Protein AF-A0AAD5MJ50-F1 (afdb_monomer_lite)

InterPro domains:
  IPR052594 J domain-containing protein [PTHR44144] (18-200)
  IPR056453 DNAJC9, HTH domain [PF23302] (70-136)

Foldseek 3Di:
DDDPPPDDDPPVVVVVVQVCVQCVDPVSVVVCVVPVDRDPVVPVVVVVVVCPVVDDDQDPVNVVVCLVDLVPDPVQLVLLLVQCVVVVQQLVSSQVRGPNRDLVCSVVSVVSVVVCVVVVVDPDGPNNVVCPDPVNSVVVVVVVVVVVVVVVVVVVVCCVVQNPDDPVVSVVVVVVVVVVVVVVVVVVVCVVPVPPPPPDDD

Secondary structure (DSSP, 8-state):
------PPPHHHHHHHHHHHHHHHSHHHHHHHHHH----SSSTTTHHHHHHHHHSPPPPHHHHHHHHHHHTTSHHHHHHHHHHHHHHTT-HHHHHHHSTT--GGGHHHHHHHHHHHHHTTSSPPPHHHHHHTSHHHHHHHHHHHHHHHHHHHHHHHHHHHHH-S--HHHHHHHHHHHHHHHHHHHHHHHHHHHH--------

Radius of gyration: 29.48 Å; chains: 1; bounding box: 89×39×72 Å

Structure (mmCIF, N/CA/C/O backbone):
data_AF-A0AAD5MJ50-F1
#
_entry.id   AF-A0AAD5MJ50-F1
#
loop_
_atom_site.group_PDB
_atom_site.id
_atom_site.type_symbol
_atom_site.label_atom_id
_atom_site.label_alt_id
_atom_site.label_comp_id
_atom_site.label_asym_id
_atom_site.label_entity_id
_atom_site.label_seq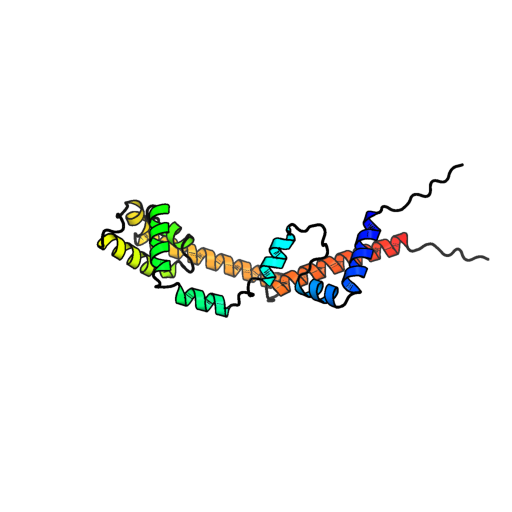_id
_atom_site.pdbx_PDB_ins_code
_atom_site.Cartn_x
_atom_site.Cartn_y
_atom_site.Cartn_z
_atom_site.occupancy
_atom_site.B_iso_or_equiv
_atom_site.auth_seq_id
_atom_site.auth_comp_id
_atom_site.auth_asym_id
_atom_site.auth_atom_id
_atom_site.pdbx_PDB_model_num
ATOM 1 N N . MET A 1 1 ? 71.068 -3.897 -21.714 1.00 36.31 1 MET A N 1
ATOM 2 C CA . MET A 1 1 ? 69.921 -2.998 -21.464 1.00 36.31 1 MET A CA 1
ATOM 3 C C . MET A 1 1 ? 68.654 -3.804 -21.666 1.00 36.31 1 MET A C 1
ATOM 5 O O . MET A 1 1 ? 68.389 -4.239 -22.777 1.00 36.31 1 MET A O 1
ATOM 9 N N . ASN A 1 2 ? 67.972 -4.110 -20.565 1.00 35.53 2 ASN A N 1
ATOM 10 C CA . ASN A 1 2 ? 66.836 -5.022 -20.510 1.00 35.53 2 ASN A CA 1
ATOM 11 C C . ASN A 1 2 ? 65.560 -4.207 -20.762 1.00 35.53 2 ASN A C 1
ATOM 13 O O . ASN A 1 2 ? 65.163 -3.420 -19.905 1.00 35.53 2 ASN A O 1
ATOM 17 N N . ILE A 1 3 ? 64.966 -4.321 -21.950 1.00 38.91 3 ILE A N 1
ATOM 18 C CA . ILE A 1 3 ? 63.727 -3.608 -22.278 1.00 38.91 3 ILE A CA 1
ATOM 19 C C . ILE A 1 3 ? 62.576 -4.493 -21.803 1.00 38.91 3 ILE A C 1
ATOM 21 O O . ILE A 1 3 ? 62.187 -5.445 -22.476 1.00 38.91 3 ILE A O 1
ATOM 25 N N . GLN A 1 4 ? 62.072 -4.207 -20.603 1.00 37.56 4 GLN A N 1
ATOM 26 C CA . GLN A 1 4 ? 60.841 -4.804 -20.103 1.00 37.56 4 GLN A CA 1
ATOM 27 C C . GLN A 1 4 ? 59.683 -4.389 -21.020 1.00 37.56 4 GLN A C 1
ATOM 29 O O . GLN A 1 4 ? 59.258 -3.236 -21.040 1.00 37.56 4 GLN A O 1
ATOM 34 N N . SER A 1 5 ? 59.188 -5.350 -21.797 1.00 41.41 5 SER A N 1
ATOM 35 C CA . SER A 1 5 ? 57.898 -5.280 -22.477 1.00 41.41 5 SER A CA 1
ATOM 36 C C . SER A 1 5 ? 56.799 -5.229 -21.415 1.00 41.41 5 SER A C 1
ATOM 38 O O . SER A 1 5 ? 56.414 -6.263 -20.868 1.00 41.41 5 SER A O 1
ATOM 40 N N . VAL A 1 6 ? 56.307 -4.030 -21.114 1.00 46.16 6 VAL A N 1
ATOM 41 C CA . VAL A 1 6 ? 55.129 -3.815 -20.268 1.00 46.16 6 VAL A CA 1
ATOM 42 C C . VAL A 1 6 ? 53.925 -4.440 -20.981 1.00 46.16 6 VAL A C 1
ATOM 44 O O . VAL A 1 6 ? 53.461 -3.921 -21.994 1.00 46.16 6 VAL A O 1
ATOM 47 N N . ARG A 1 7 ? 53.462 -5.601 -20.498 1.00 45.91 7 ARG A N 1
ATOM 48 C CA . ARG A 1 7 ? 52.188 -6.194 -20.931 1.00 45.91 7 ARG A CA 1
ATOM 49 C C . ARG A 1 7 ? 51.053 -5.259 -20.483 1.00 45.91 7 ARG A C 1
ATOM 51 O O . ARG A 1 7 ? 51.057 -4.885 -19.309 1.00 45.91 7 ARG A O 1
ATOM 58 N N . PRO A 1 8 ? 50.108 -4.877 -21.360 1.00 43.91 8 PRO A N 1
ATOM 59 C CA . PRO A 1 8 ? 48.904 -4.180 -20.922 1.00 43.91 8 PRO A CA 1
ATOM 60 C C . PRO A 1 8 ? 48.078 -5.124 -20.032 1.00 43.91 8 PRO A C 1
ATOM 62 O O . PRO A 1 8 ? 48.111 -6.342 -20.215 1.00 43.91 8 PRO A O 1
ATOM 65 N N . GLY A 1 9 ? 47.439 -4.562 -19.006 1.00 43.44 9 GLY A N 1
ATOM 66 C CA . GLY A 1 9 ? 46.813 -5.289 -17.902 1.00 43.44 9 GLY A CA 1
ATOM 67 C C . GLY A 1 9 ? 45.739 -6.289 -18.342 1.00 43.44 9 GLY A C 1
ATOM 68 O O . GLY A 1 9 ? 44.969 -6.028 -19.260 1.00 43.44 9 GLY A O 1
ATOM 69 N N . GLY A 1 10 ? 45.687 -7.438 -17.661 1.00 48.06 10 GLY A N 1
ATOM 70 C CA . GLY A 1 10 ? 44.818 -8.571 -18.007 1.00 48.06 10 GLY A CA 1
ATOM 71 C C . GLY A 1 10 ? 43.309 -8.300 -17.960 1.00 48.06 10 GLY A C 1
ATOM 72 O O . GLY A 1 10 ? 42.557 -9.041 -18.576 1.00 48.06 10 GLY A O 1
ATOM 73 N N . SER A 1 11 ? 42.852 -7.216 -17.331 1.00 55.91 11 SER A N 1
ATOM 74 C CA . SER A 1 11 ? 41.420 -6.942 -17.148 1.00 55.91 11 SER A CA 1
ATOM 75 C C . SER A 1 11 ? 40.701 -6.423 -18.401 1.00 55.91 11 SER A C 1
ATOM 77 O O . SER A 1 11 ? 39.496 -6.610 -18.537 1.00 55.91 11 SER A O 1
ATOM 79 N N . GLU A 1 12 ? 41.402 -5.763 -19.330 1.00 55.09 12 GLU A N 1
ATOM 80 C CA . GLU A 1 12 ? 40.763 -5.144 -20.509 1.00 55.09 12 GLU A CA 1
ATOM 81 C C . GLU A 1 12 ? 40.451 -6.167 -21.617 1.00 55.09 12 GLU A C 1
ATOM 83 O O . GLU A 1 12 ? 39.447 -6.057 -22.325 1.00 55.09 12 GLU A O 1
ATOM 88 N N . THR A 1 13 ? 41.275 -7.210 -21.755 1.00 65.62 13 THR A N 1
ATOM 89 C CA . THR A 1 13 ? 41.052 -8.28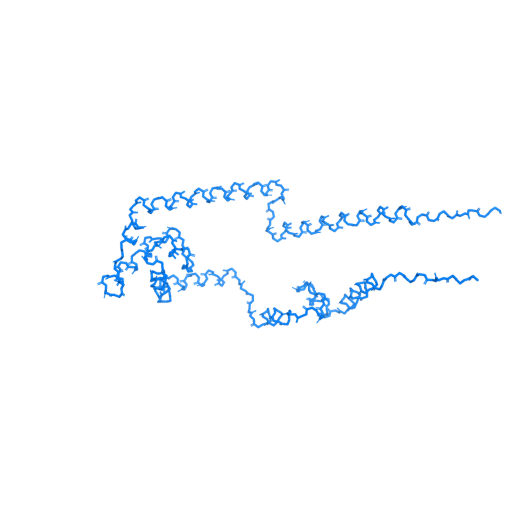1 -22.740 1.00 65.62 13 THR A CA 1
ATOM 90 C C . THR A 1 13 ? 40.009 -9.297 -22.284 1.00 65.62 13 THR A C 1
ATOM 92 O O . THR A 1 13 ? 39.355 -9.920 -23.112 1.00 65.62 13 THR A O 1
ATOM 95 N N . GLU A 1 14 ? 39.811 -9.456 -20.978 1.00 69.00 14 GLU A N 1
ATOM 96 C CA . GLU A 1 14 ? 38.854 -10.419 -20.424 1.00 69.00 14 GLU A CA 1
ATOM 97 C C . GLU A 1 14 ? 37.402 -10.070 -20.783 1.00 69.00 14 GLU A C 1
ATOM 99 O O . GLU A 1 14 ? 36.645 -10.942 -21.206 1.00 69.00 14 GLU A O 1
ATOM 104 N N . GLY A 1 15 ? 37.015 -8.793 -20.694 1.00 70.56 15 GLY A N 1
ATOM 105 C CA . GLY A 1 15 ? 35.648 -8.362 -21.013 1.00 70.56 15 GLY A CA 1
ATOM 106 C C . GLY A 1 15 ? 35.282 -8.531 -22.491 1.00 70.56 15 GLY A C 1
ATOM 107 O O . GLY A 1 15 ? 34.170 -8.943 -22.818 1.00 70.56 15 GLY A O 1
ATOM 108 N N . THR A 1 16 ? 36.229 -8.271 -23.395 1.00 76.88 16 THR A N 1
ATOM 109 C CA . THR A 1 16 ? 36.010 -8.403 -24.846 1.00 76.88 16 THR A CA 1
ATOM 110 C C . THR A 1 16 ? 35.924 -9.863 -25.289 1.00 76.88 16 THR A C 1
ATOM 112 O O . THR A 1 16 ? 35.074 -10.202 -26.113 1.00 76.88 16 THR A O 1
ATOM 115 N N . ILE A 1 17 ? 36.738 -10.743 -24.696 1.00 82.12 17 ILE A N 1
ATOM 116 C CA . ILE A 1 17 ? 36.665 -12.192 -24.925 1.00 82.12 17 ILE A CA 1
ATOM 117 C C . ILE A 1 17 ? 35.315 -12.739 -24.441 1.00 82.12 17 ILE A C 1
ATOM 119 O O . ILE A 1 17 ? 34.635 -13.426 -25.201 1.00 82.12 17 ILE A O 1
ATOM 123 N N . LYS A 1 18 ? 34.868 -12.360 -23.236 1.00 78.38 18 LYS A N 1
ATOM 124 C CA . LYS A 1 18 ? 33.558 -12.772 -22.698 1.00 78.38 18 LYS A CA 1
ATOM 125 C C . LYS A 1 18 ? 32.390 -12.307 -23.569 1.00 78.38 18 LYS A C 1
ATOM 127 O O . LYS A 1 18 ? 31.491 -13.093 -23.865 1.00 78.38 18 LYS A O 1
ATOM 132 N N . ALA A 1 19 ? 32.408 -11.051 -24.020 1.00 79.94 19 ALA A N 1
ATOM 133 C CA . ALA A 1 19 ? 31.378 -10.526 -24.915 1.00 79.94 19 ALA A CA 1
ATOM 134 C C . ALA A 1 19 ? 31.308 -11.328 -26.224 1.00 79.94 19 ALA A C 1
ATOM 136 O O . ALA A 1 19 ? 30.221 -11.679 -26.681 1.00 79.94 19 ALA A O 1
ATOM 137 N N . TYR A 1 20 ? 32.460 -11.679 -26.799 1.00 83.19 20 TYR A N 1
ATOM 138 C CA . TYR A 1 20 ? 32.515 -12.514 -27.995 1.00 83.19 20 TYR A CA 1
ATOM 139 C C . TYR A 1 20 ? 31.988 -13.934 -27.744 1.00 83.19 20 TYR A C 1
ATOM 141 O O . TYR A 1 20 ? 31.208 -14.438 -28.546 1.00 83.19 20 TYR A O 1
ATOM 149 N N . GLU A 1 21 ? 32.345 -14.581 -26.633 1.00 83.00 21 GLU A N 1
ATOM 150 C CA . GLU A 1 21 ? 31.850 -15.923 -26.284 1.00 83.00 21 GLU A CA 1
ATOM 151 C C . GLU A 1 21 ? 30.326 -15.983 -26.121 1.00 83.00 21 GLU A C 1
ATOM 153 O O . GLU A 1 21 ? 29.693 -16.958 -26.521 1.00 83.00 21 GLU A O 1
ATOM 158 N N . ILE A 1 22 ? 29.722 -14.943 -25.546 1.00 79.69 22 ILE A N 1
ATOM 159 C CA . ILE A 1 22 ? 28.272 -14.883 -25.326 1.00 79.69 22 ILE A CA 1
ATOM 160 C C . ILE A 1 22 ? 27.547 -14.543 -26.620 1.00 79.69 22 ILE A C 1
ATOM 162 O O . ILE A 1 22 ? 26.562 -15.191 -26.963 1.00 79.69 22 ILE A O 1
ATOM 166 N N . LEU A 1 23 ? 28.037 -13.539 -27.349 1.00 82.50 23 LEU A N 1
ATOM 167 C CA . LEU A 1 23 ? 27.375 -13.081 -28.559 1.00 82.50 23 LEU A CA 1
ATOM 168 C C . LEU A 1 23 ? 27.610 -14.032 -29.730 1.00 82.50 23 LEU A C 1
ATOM 170 O O . LEU A 1 23 ? 26.768 -14.069 -30.612 1.00 82.50 23 LEU A O 1
ATOM 174 N N . SER A 1 24 ? 28.699 -14.796 -29.797 1.00 84.38 24 SER A N 1
ATOM 175 C CA . SER A 1 24 ? 28.953 -15.707 -30.928 1.00 84.38 24 SER A CA 1
ATOM 176 C C . SER A 1 24 ? 28.017 -16.921 -30.963 1.00 84.38 24 SER A C 1
ATOM 178 O O . SER A 1 24 ? 27.695 -17.403 -32.050 1.00 84.38 24 SER A O 1
ATOM 180 N N . ASP A 1 25 ? 27.529 -17.376 -29.809 1.00 79.81 25 ASP A N 1
ATOM 181 C CA . ASP A 1 25 ? 26.611 -18.507 -29.679 1.00 79.81 25 ASP A CA 1
ATOM 182 C C . ASP A 1 25 ? 25.147 -18.031 -29.682 1.00 79.81 25 ASP A C 1
ATOM 184 O O . ASP A 1 25 ? 24.759 -17.140 -28.929 1.00 79.81 25 ASP A O 1
ATOM 188 N N . LYS A 1 26 ? 24.311 -18.625 -30.542 1.00 78.25 26 LYS A N 1
ATOM 189 C CA . LYS A 1 26 ? 22.911 -18.212 -30.732 1.00 78.25 26 LYS A CA 1
ATOM 190 C C . LYS A 1 26 ? 22.041 -18.461 -29.495 1.00 78.25 26 LYS A C 1
ATOM 192 O O . LYS A 1 26 ? 21.153 -17.659 -29.220 1.00 78.25 26 LYS A O 1
ATOM 197 N N . GLU A 1 27 ? 22.283 -19.546 -28.765 1.00 70.62 27 GLU A N 1
ATOM 198 C CA . GLU A 1 27 ? 21.537 -19.886 -27.550 1.00 70.62 27 GLU A CA 1
ATOM 199 C C . GLU A 1 27 ? 21.970 -18.990 -26.389 1.00 70.62 27 GLU A C 1
ATOM 201 O O . GLU A 1 27 ? 21.133 -18.480 -25.643 1.00 70.62 27 GLU A O 1
ATOM 206 N N . ARG A 1 28 ? 23.278 -18.724 -26.272 1.00 70.12 28 ARG A N 1
ATOM 207 C CA . ARG A 1 28 ? 23.810 -17.818 -25.240 1.00 70.12 28 ARG A CA 1
ATOM 208 C C . ARG A 1 28 ? 23.431 -16.365 -25.497 1.00 70.12 28 ARG A C 1
ATOM 210 O O . ARG A 1 28 ? 23.153 -15.648 -24.540 1.00 70.12 28 ARG A O 1
ATOM 217 N N . ARG A 1 29 ? 23.356 -15.953 -26.764 1.00 80.00 29 ARG A N 1
ATOM 218 C CA . ARG A 1 29 ? 22.851 -14.638 -27.164 1.00 80.00 29 ARG A CA 1
ATOM 219 C C . ARG A 1 29 ? 21.373 -14.487 -26.823 1.00 80.00 29 ARG A C 1
ATOM 221 O O . ARG A 1 29 ? 21.022 -13.502 -26.200 1.00 80.00 29 ARG A O 1
ATOM 228 N N . ALA A 1 30 ? 20.534 -15.475 -27.140 1.00 73.62 30 ALA A N 1
ATOM 229 C CA . ALA A 1 30 ? 19.115 -15.434 -26.777 1.00 73.62 30 ALA A CA 1
ATOM 230 C C . ALA A 1 30 ? 18.916 -15.341 -25.254 1.00 73.62 30 ALA A C 1
ATOM 232 O O . ALA A 1 30 ? 18.131 -14.524 -24.782 1.00 73.62 30 ALA A O 1
ATOM 233 N N . LEU A 1 31 ? 19.683 -16.114 -24.477 1.00 69.88 31 LEU A N 1
ATOM 234 C CA . LEU A 1 31 ? 19.654 -16.031 -23.017 1.00 69.88 31 LEU A CA 1
ATOM 235 C C . LEU A 1 31 ? 20.110 -14.652 -22.511 1.00 69.88 31 LEU A C 1
ATOM 237 O O . LEU A 1 31 ? 19.520 -14.121 -21.572 1.00 69.88 31 LEU A O 1
ATOM 241 N N . TYR A 1 32 ? 21.144 -14.066 -23.116 1.00 74.50 32 TYR A N 1
ATOM 242 C CA . TYR A 1 32 ? 21.609 -12.717 -22.790 1.00 74.50 32 TYR A CA 1
ATOM 243 C C . TYR A 1 32 ? 20.574 -11.644 -23.152 1.00 74.50 32 TYR A C 1
ATOM 245 O O . TYR A 1 32 ? 20.308 -10.771 -22.334 1.00 74.50 32 TYR A O 1
ATOM 253 N N . ASP A 1 33 ? 19.944 -11.737 -24.320 1.00 74.69 33 ASP A N 1
ATOM 254 C CA . ASP A 1 33 ? 18.914 -10.797 -24.766 1.00 74.69 33 ASP A CA 1
ATOM 255 C C . ASP A 1 33 ? 17.667 -10.855 -23.857 1.00 74.69 33 ASP A C 1
ATOM 257 O O . ASP A 1 33 ? 17.032 -9.832 -23.606 1.00 74.69 33 ASP A O 1
ATOM 261 N N . GLU A 1 34 ? 17.332 -12.035 -23.319 1.00 66.56 34 GLU A N 1
ATOM 262 C CA . GLU A 1 34 ? 16.204 -12.220 -22.395 1.00 66.56 34 GLU A CA 1
ATOM 263 C C . GLU A 1 34 ? 16.516 -11.850 -20.932 1.00 66.56 34 GLU A C 1
ATOM 265 O O . GLU A 1 34 ? 15.631 -11.355 -20.231 1.00 66.56 34 GLU A O 1
ATOM 270 N N . SER A 1 35 ? 17.738 -12.112 -20.447 1.00 66.38 35 SER A N 1
ATOM 271 C CA . SER A 1 35 ? 18.098 -11.996 -19.018 1.00 66.38 35 SER A CA 1
ATOM 272 C C . SER A 1 35 ? 19.065 -10.854 -18.682 1.00 66.38 35 SER A C 1
ATOM 274 O O . SER A 1 35 ? 19.113 -10.415 -17.534 1.00 66.38 35 SER A O 1
ATOM 276 N N . GLY A 1 36 ? 19.842 -10.367 -19.652 1.00 67.94 36 GLY A N 1
ATOM 277 C CA . GLY A 1 36 ? 20.880 -9.344 -19.482 1.00 67.94 36 GLY A CA 1
ATOM 278 C C . GLY A 1 36 ? 22.139 -9.798 -18.726 1.00 67.94 36 GLY A C 1
ATOM 279 O O . GLY A 1 36 ? 22.959 -8.958 -18.356 1.00 67.94 36 GLY A O 1
ATOM 280 N N . ILE A 1 37 ? 22.313 -11.099 -18.453 1.00 62.62 37 ILE A N 1
ATOM 281 C CA . ILE A 1 37 ? 23.375 -11.615 -17.568 1.00 62.62 37 ILE A CA 1
ATOM 282 C C . ILE A 1 37 ? 24.585 -12.115 -18.371 1.00 62.62 37 ILE A C 1
ATOM 284 O O . ILE A 1 37 ? 24.452 -12.936 -19.275 1.00 62.62 37 ILE A O 1
ATOM 288 N N . ILE A 1 38 ? 25.780 -11.634 -18.002 1.00 60.69 38 ILE A N 1
ATOM 289 C CA . ILE A 1 38 ? 27.043 -11.866 -18.731 1.00 60.69 38 ILE A CA 1
ATOM 290 C C . ILE A 1 38 ? 27.919 -12.949 -18.075 1.00 60.69 38 ILE A C 1
ATOM 292 O O . ILE A 1 38 ? 28.596 -13.694 -18.776 1.00 60.69 38 ILE A O 1
ATOM 296 N N . ASP A 1 39 ? 27.901 -13.100 -16.747 1.00 57.47 39 ASP A N 1
ATOM 297 C CA . ASP A 1 39 ? 28.856 -13.969 -16.040 1.00 57.47 39 ASP A CA 1
ATOM 298 C C . ASP A 1 39 ? 28.210 -15.184 -15.362 1.00 57.47 39 ASP A C 1
ATOM 300 O O . ASP A 1 39 ? 27.246 -15.056 -14.608 1.00 57.47 39 ASP A O 1
ATOM 304 N N . LYS A 1 40 ? 28.821 -16.364 -15.561 1.00 52.72 40 LYS A N 1
ATOM 305 C CA . LYS A 1 40 ? 28.553 -17.579 -14.766 1.00 52.72 40 LYS A CA 1
ATOM 306 C C . LYS A 1 40 ? 29.321 -17.618 -13.435 1.00 52.72 40 LYS A C 1
ATOM 308 O O . LYS A 1 40 ? 29.031 -18.469 -12.605 1.00 52.72 40 LYS A O 1
ATOM 313 N N . GLU A 1 41 ? 30.287 -16.723 -13.208 1.00 48.50 41 GLU A N 1
ATOM 314 C CA . GLU A 1 41 ? 31.142 -16.768 -12.006 1.00 48.50 41 GLU A CA 1
ATOM 315 C C . GLU A 1 41 ? 30.685 -15.854 -10.858 1.00 48.50 41 GLU A C 1
ATOM 317 O O . GLU A 1 41 ? 31.124 -16.036 -9.728 1.00 48.50 41 GLU A O 1
ATOM 322 N N . ASN A 1 42 ? 29.737 -14.939 -11.087 1.00 45.25 42 ASN A N 1
ATOM 323 C CA . ASN A 1 42 ? 29.129 -14.116 -10.026 1.00 45.25 42 ASN A CA 1
ATOM 324 C C . ASN A 1 42 ? 27.775 -14.669 -9.539 1.00 45.25 42 ASN A C 1
ATOM 326 O O . ASN A 1 42 ? 26.899 -13.939 -9.063 1.00 45.25 42 ASN A O 1
ATOM 330 N N . LEU A 1 43 ? 27.574 -15.984 -9.658 1.00 47.03 43 LEU A N 1
ATOM 331 C CA . LEU A 1 43 ? 26.297 -16.626 -9.376 1.00 47.03 43 LEU A CA 1
ATOM 332 C C . LEU A 1 43 ? 26.090 -16.908 -7.871 1.00 47.03 43 LEU A C 1
ATOM 334 O O . LEU A 1 43 ? 26.050 -18.045 -7.427 1.00 47.03 43 LEU A O 1
ATOM 338 N N . SER A 1 44 ? 25.780 -15.860 -7.104 1.00 48.12 44 SER A N 1
ATOM 339 C CA . SER A 1 44 ? 24.595 -15.943 -6.217 1.00 48.12 44 SER A CA 1
ATOM 340 C C . SER A 1 44 ? 23.284 -15.945 -7.052 1.00 48.12 44 SER A C 1
ATOM 342 O O . SER A 1 44 ? 22.184 -16.217 -6.572 1.00 48.12 44 SER A O 1
ATOM 344 N N . SER A 1 45 ? 23.418 -15.692 -8.359 1.00 52.50 45 SER A N 1
ATOM 345 C CA . SER A 1 45 ? 22.392 -15.619 -9.401 1.00 52.50 45 SER A CA 1
ATOM 346 C C . SER A 1 45 ? 21.833 -16.962 -9.907 1.00 52.50 45 SER A C 1
ATOM 348 O O . SER A 1 45 ? 20.875 -16.930 -10.682 1.00 52.50 45 SER A O 1
ATOM 350 N N . ASP A 1 46 ? 22.298 -18.123 -9.427 1.00 58.25 46 ASP A N 1
ATOM 351 C CA . ASP A 1 46 ? 21.582 -19.393 -9.663 1.00 58.25 46 ASP A CA 1
ATOM 352 C C . ASP A 1 46 ? 20.154 -19.326 -9.110 1.00 58.25 46 ASP A C 1
ATOM 354 O O . ASP A 1 46 ? 19.214 -19.799 -9.740 1.00 58.25 46 ASP A O 1
ATOM 358 N N . SER A 1 47 ? 19.977 -18.658 -7.969 1.00 60.97 47 SER A N 1
ATOM 359 C CA . SER A 1 47 ? 18.676 -18.481 -7.324 1.00 60.97 47 SER A CA 1
ATOM 360 C C . SER A 1 47 ? 17.714 -17.620 -8.150 1.00 60.97 47 SER A C 1
ATOM 362 O O . SER A 1 47 ? 16.557 -17.994 -8.309 1.00 60.97 47 SER A O 1
ATOM 364 N N . ILE A 1 48 ? 18.187 -16.509 -8.724 1.00 61.16 48 ILE A N 1
ATOM 365 C CA . ILE A 1 48 ? 17.367 -15.576 -9.515 1.00 61.16 48 ILE A CA 1
ATOM 366 C C . ILE A 1 48 ? 16.994 -16.194 -10.866 1.00 61.16 48 ILE A C 1
ATOM 368 O O . ILE A 1 48 ? 15.831 -16.140 -11.264 1.00 61.16 48 ILE A O 1
ATOM 372 N N . ASN A 1 49 ? 17.948 -16.839 -11.542 1.00 63.16 49 ASN A N 1
ATOM 373 C CA . ASN A 1 49 ? 17.694 -17.519 -12.815 1.00 63.16 49 ASN A CA 1
ATOM 374 C C . ASN A 1 49 ? 16.772 -18.729 -12.628 1.00 63.16 49 ASN A C 1
ATOM 376 O O . ASN A 1 49 ? 15.870 -18.963 -13.433 1.00 63.16 49 ASN A O 1
ATOM 380 N N . LEU A 1 50 ? 16.949 -19.477 -11.533 1.00 72.50 50 LEU A N 1
ATOM 381 C CA . LEU A 1 50 ? 16.029 -20.542 -11.152 1.00 72.50 50 LEU A CA 1
ATOM 382 C C . LEU A 1 50 ? 14.641 -19.978 -10.837 1.00 72.50 50 LEU A C 1
ATOM 384 O O . LEU A 1 50 ? 13.654 -20.527 -11.311 1.00 72.50 50 LEU A O 1
ATOM 388 N N . PHE A 1 51 ? 14.551 -18.868 -10.103 1.00 73.06 51 PHE A N 1
ATOM 389 C CA . PHE A 1 51 ? 13.282 -18.229 -9.762 1.00 73.06 51 PHE A CA 1
ATOM 390 C C . PHE A 1 51 ? 12.520 -17.793 -11.019 1.00 73.06 51 PHE A C 1
ATOM 392 O O . PHE A 1 51 ? 11.359 -18.151 -11.184 1.00 73.06 51 PHE A O 1
ATOM 399 N N . GLN A 1 52 ? 13.178 -17.111 -11.959 1.00 71.50 52 GLN A N 1
ATOM 400 C CA . GLN A 1 52 ? 12.557 -16.700 -13.224 1.00 71.50 52 GLN A CA 1
ATOM 401 C C . GLN A 1 52 ? 12.122 -17.885 -14.099 1.00 71.50 52 GLN A C 1
ATOM 403 O O . GLN A 1 52 ? 11.169 -17.765 -14.865 1.00 71.50 52 GLN A O 1
ATOM 408 N N . ARG A 1 53 ? 12.805 -19.032 -13.996 1.00 72.75 53 ARG A N 1
ATOM 409 C CA . ARG A 1 53 ? 12.451 -20.254 -14.732 1.00 72.75 53 ARG A CA 1
ATOM 410 C C . ARG A 1 53 ? 11.320 -21.045 -14.071 1.00 72.75 53 ARG A C 1
ATOM 412 O O . ARG A 1 53 ? 10.536 -21.682 -14.769 1.00 72.75 53 ARG A O 1
ATOM 419 N N . VAL A 1 54 ? 11.274 -21.064 -12.741 1.00 80.88 54 VAL A N 1
ATOM 420 C CA . VAL A 1 54 ? 10.300 -21.838 -11.955 1.00 80.88 54 VAL A CA 1
ATOM 421 C C . VAL A 1 54 ? 8.981 -21.082 -11.815 1.00 80.88 54 VAL A C 1
ATOM 423 O O . VAL A 1 54 ? 7.915 -21.693 -11.895 1.00 80.88 54 VAL A O 1
ATOM 426 N N . PHE A 1 55 ? 9.035 -19.764 -11.630 1.00 79.31 55 PHE A N 1
ATOM 427 C CA . PHE A 1 55 ? 7.854 -18.931 -11.450 1.00 79.31 55 PHE A CA 1
ATOM 428 C C . PHE A 1 55 ? 7.446 -18.273 -12.763 1.00 79.31 55 PHE A C 1
ATOM 430 O O . PHE A 1 55 ? 8.261 -17.731 -13.506 1.00 79.31 55 PHE A O 1
ATOM 437 N N . LYS A 1 56 ? 6.144 -18.319 -13.049 1.00 84.06 56 LYS A N 1
ATOM 438 C CA . LYS A 1 56 ? 5.570 -17.642 -14.212 1.00 84.06 56 LYS A CA 1
ATOM 439 C C . LYS A 1 56 ? 5.749 -16.132 -14.058 1.00 84.06 56 LYS A C 1
ATOM 441 O O . LYS A 1 56 ? 5.654 -15.607 -12.948 1.00 84.06 56 LYS A O 1
ATOM 446 N N . LYS A 1 57 ? 5.963 -15.436 -15.177 1.00 82.69 57 LYS A N 1
ATOM 447 C CA . LYS A 1 57 ? 5.926 -13.970 -15.197 1.00 82.69 57 LYS A CA 1
ATOM 448 C C . LYS A 1 57 ? 4.528 -13.517 -14.779 1.00 82.69 57 LYS A C 1
ATOM 450 O O . LYS A 1 57 ? 3.550 -13.954 -15.378 1.00 82.69 57 LYS A O 1
ATOM 455 N N . VAL A 1 58 ? 4.465 -12.678 -13.751 1.00 86.88 58 VAL A N 1
ATOM 456 C CA . VAL A 1 58 ? 3.212 -12.094 -13.267 1.00 86.88 58 VAL A CA 1
ATOM 457 C C . VAL A 1 58 ? 2.754 -11.053 -14.279 1.00 86.88 58 VAL A C 1
ATOM 459 O O . VAL A 1 58 ? 3.511 -10.142 -14.617 1.00 86.88 58 VAL A O 1
ATOM 462 N N . THR A 1 59 ? 1.537 -11.222 -14.779 1.00 90.38 59 THR A N 1
ATOM 463 C CA . THR A 1 59 ? 0.897 -10.280 -15.703 1.00 90.38 59 THR A CA 1
ATOM 464 C C . THR A 1 59 ? 0.027 -9.276 -14.947 1.00 90.38 59 THR A C 1
ATOM 466 O O . THR A 1 59 ? -0.263 -9.460 -13.762 1.00 90.38 59 THR A O 1
ATOM 469 N N . VAL A 1 60 ? -0.395 -8.198 -15.613 1.00 90.19 60 VAL A N 1
ATOM 470 C CA . VAL A 1 60 ? -1.312 -7.217 -15.003 1.00 90.19 60 VAL A CA 1
ATOM 471 C C . VAL A 1 60 ? -2.650 -7.888 -14.682 1.00 90.19 60 VAL A C 1
ATOM 473 O O . VAL A 1 60 ? -3.209 -7.683 -13.607 1.00 90.19 60 VAL A O 1
ATOM 476 N N . GLU A 1 61 ? -3.103 -8.782 -15.558 1.00 92.88 61 GLU A N 1
ATOM 477 C CA . GLU A 1 61 ? -4.323 -9.564 -15.391 1.00 92.88 61 GLU A CA 1
ATOM 478 C C . GLU A 1 61 ? -4.253 -10.490 -14.166 1.00 92.88 61 GLU A C 1
ATOM 480 O O . GLU A 1 61 ? -5.245 -10.649 -13.450 1.00 92.88 61 GLU A O 1
ATOM 485 N N . ASP A 1 62 ? -3.085 -11.079 -13.882 1.00 92.38 62 ASP A N 1
ATOM 486 C CA . ASP A 1 62 ? -2.883 -11.896 -12.678 1.00 92.38 62 ASP A CA 1
ATOM 487 C C . ASP A 1 62 ? -3.019 -11.058 -11.396 1.00 92.38 62 ASP A C 1
ATOM 489 O O . ASP A 1 62 ? -3.609 -11.523 -10.417 1.00 92.38 62 ASP A O 1
ATOM 493 N N . ILE A 1 63 ? -2.518 -9.816 -11.404 1.00 92.31 63 ILE A N 1
ATOM 494 C CA . ILE A 1 63 ? -2.611 -8.888 -10.266 1.00 92.31 63 ILE A CA 1
ATOM 495 C C . ILE A 1 63 ? -4.066 -8.478 -10.029 1.00 92.31 63 ILE A C 1
ATOM 497 O O . ILE A 1 63 ? -4.541 -8.522 -8.895 1.00 92.31 63 ILE A O 1
ATOM 501 N N . GLU A 1 64 ? -4.794 -8.114 -11.085 1.00 94.12 64 GLU A N 1
ATOM 502 C CA . GLU A 1 64 ? -6.211 -7.748 -10.987 1.00 94.12 64 GLU A CA 1
ATOM 503 C C . GLU A 1 64 ? -7.067 -8.922 -10.505 1.00 94.12 64 GLU A C 1
ATOM 505 O O . GLU A 1 64 ? -7.943 -8.769 -9.647 1.00 94.12 64 GLU A O 1
ATOM 510 N N . LYS A 1 65 ? -6.786 -10.126 -11.014 1.00 94.69 65 LYS A N 1
ATOM 511 C CA . LYS A 1 65 ? -7.444 -11.348 -10.562 1.00 94.69 65 LYS A CA 1
ATOM 512 C C . LYS A 1 65 ? -7.179 -11.600 -9.080 1.00 94.69 65 LYS A C 1
ATOM 514 O O . LYS A 1 65 ? -8.130 -11.879 -8.352 1.00 94.69 65 LYS A O 1
ATOM 519 N N . PHE A 1 66 ? -5.929 -11.477 -8.633 1.00 94.12 66 PHE A N 1
ATOM 520 C CA . PHE A 1 66 ? -5.579 -11.620 -7.221 1.00 94.12 66 PHE A CA 1
ATOM 521 C C . PHE A 1 66 ? -6.293 -10.577 -6.357 1.00 94.12 66 PHE A C 1
ATOM 523 O O . PHE A 1 66 ? -6.922 -10.939 -5.369 1.00 94.12 66 PHE A O 1
ATOM 530 N N . HIS A 1 67 ? -6.287 -9.307 -6.765 1.00 93.06 67 HIS A N 1
ATOM 531 C CA . HIS A 1 67 ? -6.977 -8.227 -6.059 1.00 93.06 67 HIS A CA 1
ATOM 532 C C . HIS A 1 67 ? -8.463 -8.548 -5.827 1.00 93.06 67 HIS A C 1
ATOM 534 O O . HIS A 1 67 ? -8.971 -8.400 -4.715 1.00 93.06 67 HIS A O 1
ATOM 540 N N . ASN A 1 68 ? -9.154 -9.030 -6.861 1.00 93.25 68 ASN A N 1
ATOM 541 C CA . ASN A 1 68 ? -10.580 -9.353 -6.787 1.00 93.25 68 ASN A CA 1
ATOM 542 C C . ASN A 1 68 ? -10.876 -10.623 -5.981 1.00 93.25 68 ASN A C 1
ATOM 544 O O . ASN A 1 68 ? -11.959 -10.741 -5.418 1.00 93.25 68 ASN A O 1
ATOM 548 N N . GLN A 1 69 ? -9.940 -11.574 -5.945 1.00 94.56 69 GLN A N 1
ATOM 549 C CA . GLN A 1 69 ? -10.066 -12.790 -5.141 1.00 94.56 69 GLN A CA 1
ATOM 550 C C . GLN A 1 69 ? -9.773 -12.536 -3.667 1.00 94.56 69 GLN A C 1
ATOM 552 O O . GLN A 1 69 ? -10.444 -13.101 -2.812 1.00 94.56 69 GLN A O 1
ATOM 557 N N . TYR A 1 70 ? -8.784 -11.691 -3.381 1.00 95.31 70 TYR A N 1
ATOM 558 C CA . TYR A 1 70 ? -8.354 -11.386 -2.027 1.00 95.31 70 TYR A CA 1
ATOM 559 C C . TYR A 1 70 ? -9.364 -10.483 -1.308 1.00 95.31 70 TYR A C 1
ATOM 561 O O . TYR A 1 70 ? -9.716 -10.745 -0.158 1.00 95.31 70 TYR A O 1
ATOM 569 N N . LYS A 1 71 ? -9.892 -9.447 -1.974 1.00 92.81 71 LYS A N 1
ATOM 570 C CA . LYS A 1 71 ? -10.883 -8.552 -1.357 1.00 92.81 71 LYS A CA 1
ATOM 571 C C . LYS A 1 71 ? -12.178 -9.295 -1.012 1.00 92.81 71 LYS A C 1
ATOM 573 O O . LYS A 1 71 ? -12.864 -9.820 -1.881 1.00 92.81 71 LYS A O 1
ATOM 578 N N . GLY A 1 72 ? -12.551 -9.265 0.263 1.00 89.88 72 GLY A N 1
ATOM 579 C CA . GLY A 1 72 ? -13.708 -9.962 0.819 1.00 89.88 72 GLY A CA 1
ATOM 580 C C . GLY A 1 72 ? -13.473 -11.446 1.108 1.00 89.88 72 GLY A C 1
ATOM 581 O O . GLY A 1 72 ? -14.433 -12.138 1.443 1.00 89.88 72 GLY A O 1
ATOM 582 N N . SER A 1 73 ? -12.241 -11.939 0.970 1.00 93.75 73 SER A N 1
ATOM 583 C CA . SER A 1 73 ? -11.891 -13.320 1.308 1.00 93.75 73 SER A CA 1
ATOM 584 C C . SER A 1 73 ? -11.670 -13.516 2.810 1.00 93.75 73 SER A C 1
ATOM 586 O O . SER A 1 73 ? -11.453 -12.568 3.565 1.00 93.75 73 SER A O 1
ATOM 588 N N . GLU A 1 74 ? -11.673 -14.778 3.237 1.00 93.94 74 GLU A N 1
ATOM 589 C CA . GLU A 1 74 ? -11.278 -15.164 4.597 1.00 93.94 74 GLU A CA 1
ATOM 590 C C . GLU A 1 74 ? -9.794 -14.860 4.869 1.00 93.94 74 GLU A C 1
ATOM 592 O O . GLU A 1 74 ? -9.432 -14.502 5.990 1.00 93.94 74 GLU A O 1
ATOM 597 N N . GLU A 1 75 ? -8.946 -14.936 3.835 1.00 94.44 75 GLU A N 1
ATOM 598 C CA . GLU A 1 75 ? -7.527 -14.572 3.922 1.00 94.44 75 GLU A CA 1
ATOM 599 C C . GLU A 1 75 ? -7.373 -13.099 4.314 1.00 94.44 75 GLU A C 1
ATOM 601 O O . GLU A 1 75 ? -6.651 -12.779 5.258 1.00 94.44 75 GLU A O 1
ATOM 606 N N . GLU A 1 76 ? -8.137 -12.210 3.676 1.00 95.69 76 GLU A N 1
ATOM 607 C CA . GLU A 1 76 ? -8.139 -10.795 4.031 1.00 95.69 76 GLU A CA 1
ATOM 608 C C . GLU A 1 76 ? -8.621 -10.557 5.469 1.00 95.69 76 GLU A C 1
ATOM 610 O O . GLU A 1 76 ? -8.022 -9.760 6.196 1.00 95.69 76 GLU A O 1
ATOM 615 N N . GLU A 1 77 ? -9.692 -11.226 5.907 1.00 94.81 77 GLU A N 1
ATOM 616 C CA . GLU A 1 77 ? -10.177 -11.077 7.284 1.00 94.81 77 GLU A CA 1
ATOM 617 C C . GLU A 1 77 ? -9.109 -11.520 8.304 1.00 94.81 77 GLU A C 1
ATOM 619 O O . GLU A 1 77 ? -8.879 -10.823 9.300 1.00 94.81 77 GLU A O 1
ATOM 624 N N . SER A 1 78 ? -8.404 -12.624 8.033 1.00 95.44 78 SER A N 1
ATOM 625 C CA . SER A 1 78 ? -7.285 -13.112 8.849 1.00 95.44 78 SER A CA 1
ATOM 626 C C . SER A 1 78 ? -6.119 -12.116 8.901 1.00 95.44 78 SER A C 1
ATOM 628 O O . SER A 1 78 ? -5.580 -11.829 9.980 1.00 95.44 78 SER A O 1
ATOM 630 N N . ASP A 1 79 ? -5.753 -11.532 7.762 1.00 96.19 79 ASP A N 1
ATOM 631 C CA . ASP A 1 79 ? -4.675 -10.545 7.678 1.00 96.19 79 ASP A CA 1
ATOM 632 C C . ASP A 1 79 ? -5.040 -9.247 8.408 1.00 96.19 79 ASP A C 1
ATOM 634 O O . ASP A 1 79 ? -4.224 -8.704 9.160 1.00 96.19 79 ASP A O 1
ATOM 638 N N . ILE A 1 80 ? -6.293 -8.790 8.305 1.00 95.94 80 ILE A N 1
ATOM 639 C CA . ILE A 1 80 ? -6.805 -7.640 9.066 1.00 95.94 80 ILE A CA 1
ATOM 640 C C . ILE A 1 80 ? -6.741 -7.910 10.573 1.00 95.94 80 ILE A C 1
ATOM 642 O O . ILE A 1 80 ? -6.318 -7.037 11.337 1.00 95.94 80 ILE A O 1
ATOM 646 N N . VAL A 1 81 ? -7.132 -9.104 11.028 1.00 95.25 81 VAL A N 1
ATOM 647 C CA . VAL A 1 81 ? -7.052 -9.499 12.446 1.00 95.25 81 VAL A CA 1
ATOM 648 C C . VAL A 1 81 ? -5.598 -9.503 12.926 1.00 95.25 81 VAL A C 1
ATOM 650 O O . VAL A 1 81 ? -5.286 -8.964 13.996 1.00 95.25 81 VAL A O 1
ATOM 653 N N . THR A 1 82 ? -4.689 -10.051 12.123 1.00 95.94 82 THR A N 1
ATOM 654 C CA . THR A 1 82 ? -3.251 -10.092 12.419 1.00 95.94 82 THR A CA 1
ATOM 655 C C . THR A 1 82 ? -2.655 -8.684 12.497 1.00 95.94 82 THR A C 1
ATOM 657 O O . THR A 1 82 ? -1.953 -8.348 13.462 1.00 95.94 82 THR A O 1
ATOM 660 N N . ALA A 1 83 ? -2.995 -7.817 11.542 1.00 96.38 83 ALA A N 1
ATOM 661 C CA . ALA A 1 83 ? -2.590 -6.418 11.521 1.00 96.38 83 ALA A CA 1
ATOM 662 C C . ALA A 1 83 ? -3.160 -5.642 12.718 1.00 96.38 83 ALA A C 1
ATOM 664 O O . ALA A 1 83 ? -2.438 -4.887 13.377 1.00 96.38 83 ALA A O 1
ATOM 665 N N . TYR A 1 84 ? -4.431 -5.862 13.064 1.00 96.06 84 TYR A N 1
ATOM 666 C CA . TYR A 1 84 ? -5.074 -5.225 14.211 1.00 96.06 84 TYR A CA 1
ATOM 667 C C . TYR A 1 84 ? -4.345 -5.551 15.515 1.00 96.06 84 TYR A C 1
ATOM 669 O O . TYR A 1 84 ? -4.048 -4.645 16.302 1.00 96.06 84 TYR A O 1
ATOM 677 N N . ASN A 1 85 ? -4.014 -6.826 15.730 1.00 95.12 85 ASN A N 1
ATOM 678 C CA . ASN A 1 85 ? -3.289 -7.272 16.917 1.00 95.12 85 ASN A CA 1
ATOM 679 C C . ASN A 1 85 ? -1.866 -6.697 16.968 1.00 95.12 85 ASN A C 1
ATOM 681 O O . ASN A 1 85 ? -1.441 -6.203 18.015 1.00 95.12 85 ASN A O 1
ATOM 685 N N . SER A 1 86 ? -1.166 -6.676 15.832 1.00 95.69 86 SER A N 1
ATOM 686 C CA . SER A 1 86 ? 0.199 -6.143 15.725 1.00 95.69 86 SER A CA 1
ATOM 687 C C . SER A 1 86 ? 0.262 -4.640 16.016 1.00 95.69 86 SER A C 1
ATOM 689 O O . SER A 1 86 ? 1.111 -4.171 16.777 1.00 95.69 86 SER A O 1
ATOM 691 N N . TRP A 1 87 ? -0.687 -3.872 15.475 1.00 95.31 87 TRP A N 1
ATOM 692 C CA . TRP A 1 87 ? -0.703 -2.408 15.568 1.00 95.31 87 TRP A CA 1
ATOM 693 C C . TRP A 1 87 ? -1.635 -1.860 16.651 1.00 95.31 87 TRP A C 1
ATOM 695 O O . TRP A 1 87 ? -1.841 -0.646 16.747 1.00 95.31 87 TRP A O 1
ATOM 705 N N . LYS A 1 88 ? -2.186 -2.738 17.498 1.00 93.00 88 LYS A N 1
ATOM 706 C CA . LYS A 1 88 ? -3.120 -2.399 18.584 1.00 93.00 88 LYS A CA 1
ATOM 707 C C . LYS A 1 88 ? -4.338 -1.608 18.088 1.00 93.00 88 LYS A C 1
ATOM 709 O O . LYS A 1 88 ? -4.851 -0.753 18.814 1.00 93.00 88 LYS A O 1
ATOM 714 N N . GLY A 1 89 ? -4.780 -1.867 16.860 1.00 92.00 89 GLY A N 1
ATOM 715 C CA . GLY A 1 89 ? -5.913 -1.190 16.237 1.00 92.00 89 GLY A CA 1
ATOM 716 C C . GLY A 1 89 ? -5.621 0.187 15.633 1.00 92.00 89 GLY A C 1
ATOM 717 O O . GLY A 1 89 ? -6.550 0.967 15.471 1.00 92.00 89 GLY A O 1
ATOM 718 N N . ASP A 1 90 ? -4.369 0.538 15.321 1.00 94.50 90 ASP A N 1
ATOM 719 C CA . ASP A 1 90 ? -4.096 1.750 14.533 1.00 94.50 90 ASP A CA 1
ATOM 720 C C . ASP A 1 90 ? -4.526 1.573 13.077 1.00 94.50 90 ASP A C 1
ATOM 722 O O . ASP A 1 90 ? -3.844 0.909 12.300 1.00 94.50 90 ASP A O 1
ATOM 726 N N . MET A 1 91 ? -5.630 2.210 12.698 1.00 93.06 91 MET A N 1
ATOM 727 C CA . MET A 1 91 ? -6.187 2.062 11.355 1.00 93.06 91 MET A CA 1
ATOM 728 C C . MET A 1 91 ? -5.225 2.501 10.237 1.00 93.06 91 MET A C 1
ATOM 730 O O . MET A 1 91 ? -5.224 1.900 9.171 1.00 93.06 91 MET A O 1
ATOM 734 N N . SER A 1 92 ? -4.348 3.480 10.480 1.00 92.62 92 SER A N 1
ATOM 735 C CA . SER A 1 92 ? -3.386 3.926 9.456 1.00 92.62 92 SER A CA 1
ATOM 736 C C . SER A 1 92 ? -2.374 2.822 9.156 1.00 92.62 92 SER A C 1
ATOM 738 O O . SER A 1 92 ? -2.113 2.509 8.006 1.00 92.62 92 SER A O 1
ATOM 740 N N . LYS A 1 93 ? -1.856 2.184 10.211 1.00 94.50 93 LYS A N 1
ATOM 741 C CA . LYS A 1 93 ? -0.899 1.082 10.077 1.00 94.50 93 LYS A CA 1
ATOM 742 C C . LYS A 1 93 ? -1.529 -0.191 9.538 1.00 94.50 93 LYS A C 1
ATOM 744 O O . LYS A 1 93 ? -0.845 -0.940 8.858 1.00 94.50 93 LYS A O 1
ATOM 749 N N . ILE A 1 94 ? -2.805 -0.424 9.841 1.00 95.19 94 ILE A N 1
ATOM 750 C CA . ILE A 1 94 ? -3.548 -1.558 9.293 1.00 95.19 94 ILE A CA 1
ATOM 751 C C . ILE A 1 94 ? -3.666 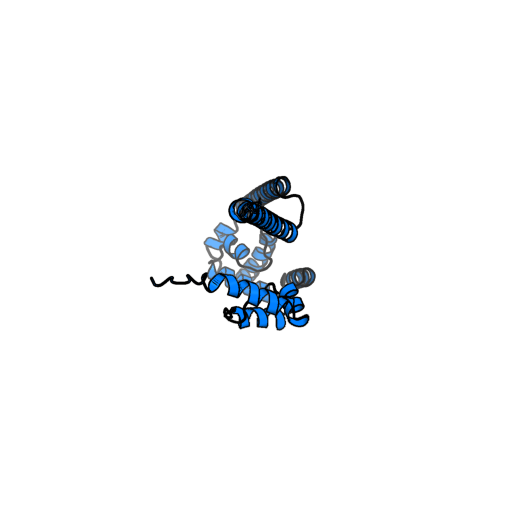-1.408 7.775 1.00 95.19 94 ILE A C 1
ATOM 753 O O . ILE A 1 94 ? -3.253 -2.322 7.068 1.00 95.19 94 ILE A O 1
ATOM 757 N N . ILE A 1 95 ? -4.132 -0.252 7.283 1.00 94.25 95 ILE A N 1
ATOM 758 C CA . ILE A 1 95 ? -4.249 0.018 5.839 1.00 94.25 95 ILE A CA 1
ATOM 759 C C . ILE A 1 95 ? -2.889 -0.122 5.142 1.00 94.25 95 ILE A C 1
ATOM 761 O O . ILE A 1 95 ? -2.812 -0.788 4.121 1.00 94.25 95 ILE A O 1
ATOM 765 N N . ASP A 1 96 ? -1.811 0.404 5.733 1.00 92.94 96 ASP A N 1
ATOM 766 C CA . ASP A 1 96 ? -0.456 0.285 5.167 1.00 92.94 96 ASP A CA 1
ATOM 767 C C . ASP A 1 96 ? 0.070 -1.169 5.114 1.00 92.94 96 ASP A C 1
ATOM 769 O O . ASP A 1 96 ? 1.037 -1.449 4.408 1.00 92.94 96 ASP A O 1
ATOM 773 N N . SER A 1 97 ? -0.500 -2.083 5.907 1.00 94.25 97 SER A N 1
ATOM 774 C CA . SER A 1 97 ? 0.010 -3.454 6.074 1.00 94.25 97 SER A CA 1
ATOM 775 C C . SER A 1 97 ? -0.784 -4.530 5.337 1.00 94.25 97 SER A C 1
ATOM 777 O O . SER A 1 97 ? -0.226 -5.581 5.035 1.00 94.25 97 SER A O 1
ATOM 779 N N . VAL A 1 98 ? -2.072 -4.296 5.081 1.00 94.69 98 VAL A N 1
ATOM 780 C CA . VAL A 1 98 ? -2.972 -5.277 4.461 1.00 94.69 98 VAL A CA 1
ATOM 781 C C . VAL A 1 98 ? -2.856 -5.180 2.941 1.00 94.69 98 VAL A C 1
ATOM 783 O O . VAL A 1 98 ? -2.834 -4.084 2.380 1.00 94.69 98 VAL A O 1
ATOM 786 N N . TYR A 1 99 ? -2.797 -6.324 2.254 1.00 92.88 99 TYR A N 1
ATOM 787 C CA . TYR A 1 99 ? -2.705 -6.336 0.795 1.00 92.88 99 TYR A CA 1
ATOM 788 C C . TYR A 1 99 ? -3.912 -5.668 0.141 1.00 92.88 99 TYR A C 1
ATOM 790 O O . TYR A 1 99 ? -5.035 -5.757 0.633 1.00 92.88 99 TYR A O 1
ATOM 798 N N . CYS A 1 100 ? -3.675 -5.000 -0.990 1.00 90.75 100 CYS A N 1
ATOM 799 C CA . CYS A 1 100 ? -4.723 -4.362 -1.792 1.00 90.75 100 CYS A CA 1
ATOM 800 C C . CYS A 1 100 ? -5.597 -3.344 -1.024 1.00 90.75 100 CYS A C 1
ATOM 802 O O . CYS A 1 100 ? -6.649 -2.945 -1.529 1.00 90.75 100 CYS A O 1
ATOM 804 N N . ALA A 1 101 ? -5.183 -2.922 0.175 1.00 93.12 101 ALA A N 1
ATOM 805 C CA . ALA A 1 101 ? -5.900 -1.954 0.981 1.00 93.12 101 ALA A CA 1
ATOM 806 C C . ALA A 1 101 ? -5.520 -0.538 0.552 1.00 93.12 101 ALA A C 1
ATOM 808 O O . ALA A 1 101 ? -4.350 -0.157 0.526 1.00 93.12 101 ALA A O 1
ATOM 809 N N . THR A 1 102 ? -6.534 0.254 0.229 1.00 91.25 102 THR A N 1
ATOM 810 C CA . THR A 1 102 ? -6.385 1.682 -0.044 1.00 91.25 102 THR A CA 1
ATOM 811 C C . THR A 1 102 ? -7.073 2.502 1.038 1.00 91.25 102 THR A C 1
ATOM 813 O O . THR A 1 102 ? -7.824 1.989 1.870 1.00 91.25 102 THR A O 1
ATOM 816 N N . ILE A 1 103 ? -6.836 3.811 1.031 1.00 90.31 103 ILE A N 1
ATOM 817 C CA . ILE A 1 103 ? -7.448 4.727 2.001 1.00 90.31 103 ILE A CA 1
ATOM 818 C C . ILE A 1 103 ? -8.970 4.830 1.797 1.00 90.31 103 ILE A C 1
ATOM 820 O O . ILE A 1 103 ? -9.703 5.102 2.751 1.00 90.31 103 ILE A O 1
ATOM 824 N N . ASP A 1 104 ? -9.464 4.526 0.597 1.00 90.31 104 ASP A N 1
ATOM 825 C CA . ASP A 1 104 ? -10.896 4.452 0.304 1.00 90.31 104 ASP A CA 1
ATOM 826 C C . ASP A 1 104 ? -11.550 3.182 0.873 1.00 90.31 104 ASP A C 1
ATOM 828 O O . ASP A 1 104 ? -12.735 3.190 1.207 1.00 90.31 104 ASP A O 1
ATOM 832 N N . ASP A 1 105 ? -10.772 2.114 1.082 1.00 92.12 105 ASP A N 1
ATOM 833 C CA . ASP A 1 105 ? -11.243 0.858 1.680 1.00 92.12 105 ASP A CA 1
ATOM 834 C C . ASP A 1 105 ? -11.392 0.934 3.215 1.00 92.12 105 ASP A C 1
ATOM 836 O O . ASP A 1 105 ? -11.866 -0.019 3.841 1.00 92.12 105 ASP A O 1
ATOM 840 N N . GLU A 1 106 ? -11.022 2.056 3.845 1.00 92.62 106 GLU A N 1
ATOM 841 C CA . GLU A 1 106 ? -11.022 2.225 5.305 1.00 92.62 106 GLU A CA 1
ATOM 842 C C . GLU A 1 106 ? -12.379 1.890 5.943 1.00 92.62 106 GLU A C 1
ATOM 844 O O . GLU A 1 106 ? -12.435 1.198 6.962 1.00 92.62 106 GLU A O 1
ATOM 849 N N . ASP A 1 107 ? -13.485 2.345 5.347 1.00 92.12 107 ASP A N 1
ATOM 850 C CA . ASP A 1 107 ? -14.828 2.121 5.891 1.00 92.12 107 ASP A CA 1
ATOM 851 C C . ASP A 1 107 ? -15.213 0.630 5.884 1.00 92.12 107 ASP A C 1
ATOM 853 O O . ASP A 1 107 ? -15.852 0.146 6.825 1.00 92.12 107 ASP A O 1
ATOM 857 N N . ARG A 1 108 ? -14.771 -0.117 4.864 1.00 93.94 108 ARG A N 1
ATOM 858 C CA . ARG A 1 108 ? -14.987 -1.566 4.739 1.00 93.94 108 ARG A CA 1
ATOM 859 C C . ARG A 1 108 ? -14.143 -2.339 5.750 1.00 93.94 108 ARG A C 1
ATOM 861 O O . ARG A 1 108 ? -14.682 -3.182 6.466 1.00 93.94 108 ARG A O 1
ATOM 868 N N . ILE A 1 109 ? -12.852 -2.015 5.849 1.00 94.25 109 ILE A N 1
ATOM 869 C CA . ILE A 1 109 ? -11.922 -2.631 6.811 1.00 94.25 109 ILE A CA 1
ATOM 870 C C . ILE A 1 109 ? -12.400 -2.376 8.245 1.00 94.25 109 ILE A C 1
ATOM 872 O O . ILE A 1 109 ? -12.438 -3.296 9.064 1.00 94.25 109 ILE A O 1
ATOM 876 N N . ARG A 1 110 ? -12.857 -1.153 8.542 1.00 94.12 110 ARG A N 1
ATOM 877 C CA . ARG A 1 110 ? -13.487 -0.825 9.827 1.00 94.12 110 ARG A CA 1
ATOM 878 C C . ARG A 1 110 ? -14.702 -1.713 10.094 1.00 94.12 110 ARG A C 1
ATOM 880 O O . ARG A 1 110 ? -14.818 -2.248 11.189 1.00 94.12 110 ARG A O 1
ATOM 887 N N . GLY A 1 111 ? -15.569 -1.921 9.102 1.00 94.69 111 GLY A N 1
ATOM 888 C CA . GLY A 1 111 ? -16.726 -2.812 9.230 1.00 94.69 111 GLY A CA 1
ATOM 889 C C . GLY A 1 111 ? -16.352 -4.258 9.581 1.00 94.69 111 GLY A C 1
ATOM 890 O O . GLY A 1 111 ? -17.016 -4.877 10.414 1.00 94.69 111 GLY A O 1
ATOM 891 N N . ILE A 1 112 ? -15.269 -4.785 9.002 1.00 94.88 112 ILE A N 1
ATOM 892 C CA . ILE A 1 112 ? -14.736 -6.120 9.328 1.00 94.88 112 ILE A CA 1
ATOM 893 C C . ILE A 1 112 ? -14.226 -6.153 10.775 1.00 94.88 112 ILE A C 1
ATOM 895 O O . ILE A 1 112 ? -14.551 -7.072 11.530 1.00 94.88 112 ILE A O 1
ATOM 899 N N . ILE A 1 113 ? -13.477 -5.135 11.203 1.00 95.12 113 ILE A N 1
ATOM 900 C CA . ILE A 1 113 ? -12.957 -5.052 12.575 1.00 95.12 113 ILE A CA 1
ATOM 901 C C . ILE A 1 113 ? -14.098 -4.918 13.588 1.00 95.12 113 ILE A C 1
ATOM 903 O O . ILE A 1 113 ? -14.112 -5.633 14.587 1.00 95.12 113 ILE A O 1
ATOM 907 N N . ASP A 1 114 ? -15.081 -4.056 13.332 1.00 95.12 114 ASP A N 1
ATOM 908 C CA . ASP A 1 114 ? -16.230 -3.853 14.219 1.00 95.12 114 ASP A CA 1
ATOM 909 C C . ASP A 1 114 ? -17.077 -5.127 14.354 1.00 95.12 114 ASP A C 1
ATOM 911 O O . ASP A 1 114 ? -17.533 -5.454 15.456 1.00 95.12 114 ASP A O 1
ATOM 915 N N . ARG A 1 115 ? -17.234 -5.896 13.268 1.00 95.88 115 ARG A N 1
ATOM 916 C CA . ARG A 1 115 ? -17.872 -7.221 13.296 1.00 95.88 115 ARG A CA 1
ATOM 917 C C . ARG A 1 115 ? -17.094 -8.189 14.186 1.00 95.88 115 ARG A C 1
ATOM 919 O O . ARG A 1 115 ? -17.681 -8.821 15.063 1.00 95.88 115 ARG A O 1
ATOM 926 N N . ASN A 1 116 ? -15.774 -8.249 14.021 1.00 93.62 116 ASN A N 1
ATOM 927 C CA . ASN A 1 116 ? -14.902 -9.109 14.820 1.00 93.62 116 ASN A CA 1
ATOM 928 C C . ASN A 1 116 ? -14.864 -8.700 16.304 1.00 93.62 116 ASN A C 1
ATOM 930 O O . ASN A 1 116 ? -14.865 -9.563 17.180 1.00 93.62 116 ASN A O 1
ATOM 934 N N . ILE A 1 117 ? -14.927 -7.402 16.614 1.00 94.56 117 ILE A N 1
ATOM 935 C CA . ILE A 1 117 ? -15.072 -6.903 17.990 1.00 94.56 117 ILE A CA 1
ATOM 936 C C . ILE A 1 117 ? -16.426 -7.317 18.575 1.00 94.56 117 ILE A C 1
ATOM 938 O O . ILE A 1 117 ? -16.490 -7.778 19.712 1.00 94.56 117 ILE A O 1
ATOM 942 N N . SER A 1 118 ? -17.505 -7.186 17.799 1.00 94.38 118 SER A N 1
ATOM 943 C CA . SER A 1 118 ? -18.861 -7.546 18.236 1.00 94.38 118 SER A CA 1
ATOM 944 C C . SER A 1 118 ? -19.013 -9.051 18.476 1.00 94.38 118 SER A C 1
ATOM 946 O O . SER A 1 118 ? -19.709 -9.456 19.401 1.00 94.38 118 SER A O 1
ATOM 948 N N . SER A 1 119 ? -18.318 -9.876 17.688 1.00 92.94 119 SER A N 1
ATOM 949 C CA . SER A 1 119 ? -18.250 -11.332 17.878 1.00 92.94 119 SER A CA 1
ATOM 950 C C . SER A 1 119 ? -17.392 -11.767 19.077 1.00 92.94 119 SER A C 1
ATOM 952 O O . SER A 1 119 ? -17.399 -12.937 19.447 1.00 92.94 119 SER A O 1
ATOM 954 N N . GLY A 1 120 ? -16.641 -10.843 19.689 1.00 91.50 120 GLY A N 1
ATOM 955 C CA . GLY A 1 120 ? -15.731 -11.122 20.801 1.00 91.50 120 GLY A CA 1
ATOM 956 C C . GLY A 1 120 ? -14.351 -11.654 20.394 1.00 91.50 120 GLY A C 1
ATOM 957 O O . GLY A 1 120 ? -13.515 -11.865 21.272 1.00 91.50 120 GLY A O 1
ATOM 958 N N . LEU A 1 121 ? -14.083 -11.827 19.094 1.00 89.62 121 LEU A N 1
ATOM 959 C CA . LEU A 1 121 ? -12.784 -12.272 18.577 1.00 89.62 121 LEU A CA 1
ATOM 960 C C . LEU A 1 121 ? -11.682 -11.223 18.806 1.00 89.62 121 LEU A C 1
ATOM 962 O O . LEU A 1 121 ? -10.549 -11.558 19.148 1.00 89.62 121 LEU A O 1
ATOM 966 N N . LEU A 1 122 ? -12.023 -9.939 18.657 1.00 93.00 122 LEU A N 1
ATOM 967 C CA . LEU A 1 122 ? -11.110 -8.818 18.878 1.00 93.00 122 LEU A CA 1
ATOM 968 C C . LEU A 1 122 ? -11.508 -7.992 20.100 1.00 93.00 122 LEU A C 1
ATOM 970 O O . LEU A 1 122 ? -12.677 -7.706 20.350 1.00 93.00 122 LEU A O 1
ATOM 974 N N . LYS A 1 123 ? -10.504 -7.516 20.840 1.00 92.25 123 LYS A N 1
ATOM 975 C CA . LYS A 1 123 ? -10.715 -6.560 21.933 1.00 92.25 123 LYS A CA 1
ATOM 976 C C . LYS A 1 123 ? -10.656 -5.137 21.398 1.00 92.25 123 LYS A C 1
ATOM 978 O O . LYS A 1 123 ? -9.675 -4.741 20.765 1.00 92.25 123 LYS A O 1
ATOM 983 N N . LYS A 1 124 ? -11.674 -4.337 21.711 1.00 93.06 124 LYS A N 1
ATOM 984 C CA . LYS A 1 124 ? -11.693 -2.907 21.387 1.00 93.06 124 LYS A CA 1
ATOM 985 C C . LYS A 1 124 ? -10.581 -2.184 22.154 1.00 93.06 124 LYS A C 1
ATOM 987 O O . LYS A 1 124 ? -10.562 -2.210 23.382 1.00 93.06 124 LYS A O 1
ATOM 992 N N . THR A 1 125 ? -9.664 -1.529 21.444 1.00 93.56 125 THR A N 1
ATOM 993 C CA . THR A 1 125 ? -8.557 -0.776 22.059 1.00 93.56 125 THR A CA 1
ATOM 994 C C . THR A 1 125 ? -8.832 0.730 22.062 1.00 93.56 125 THR A C 1
ATOM 996 O O . THR A 1 125 ? -9.588 1.249 21.238 1.00 93.56 125 THR A O 1
ATOM 999 N N . ALA A 1 126 ? -8.182 1.471 22.966 1.00 93.25 126 ALA A N 1
ATOM 1000 C CA . ALA A 1 126 ? -8.257 2.936 22.981 1.00 93.25 126 ALA A CA 1
ATOM 1001 C C . ALA A 1 126 ? -7.674 3.558 21.697 1.00 93.25 126 ALA A C 1
ATOM 1003 O O . ALA A 1 126 ? -8.209 4.528 21.162 1.00 93.25 126 ALA A O 1
ATOM 1004 N N . ARG A 1 127 ? -6.600 2.962 21.161 1.00 93.06 127 ARG A N 1
ATOM 1005 C CA . ARG A 1 127 ? -5.966 3.409 19.914 1.00 93.06 127 ARG A CA 1
ATOM 1006 C C . ARG A 1 127 ? -6.882 3.209 18.707 1.00 93.06 127 ARG A C 1
ATOM 1008 O O . ARG A 1 127 ? -6.936 4.085 17.847 1.00 93.06 127 ARG A O 1
ATOM 1015 N N . TYR A 1 128 ? -7.652 2.123 18.680 1.00 93.88 128 TYR A N 1
ATOM 1016 C CA . TYR A 1 128 ? -8.681 1.916 17.667 1.00 93.88 128 TYR A CA 1
ATOM 1017 C C . TYR A 1 128 ? -9.743 3.012 17.704 1.00 93.88 128 TYR A C 1
ATOM 1019 O O . TYR A 1 128 ? -10.009 3.632 16.680 1.00 93.88 128 TYR A O 1
ATOM 1027 N N . GLN A 1 129 ? -10.273 3.346 18.882 1.00 92.06 129 GLN A N 1
ATOM 1028 C CA . GLN A 1 129 ? -11.268 4.417 19.022 1.00 92.06 129 GLN A CA 1
ATOM 1029 C C . GLN A 1 129 ? -10.739 5.782 18.564 1.00 92.06 129 GLN A C 1
ATOM 1031 O O . GLN A 1 129 ? -11.418 6.506 17.840 1.00 92.06 129 GLN A O 1
ATOM 1036 N N . ALA A 1 130 ? -9.505 6.125 18.941 1.00 91.44 130 ALA A N 1
ATOM 1037 C CA . ALA A 1 130 ? -8.887 7.374 18.509 1.00 91.44 130 ALA A CA 1
ATOM 1038 C C . ALA A 1 130 ? -8.663 7.405 16.986 1.00 91.44 130 ALA A C 1
ATOM 1040 O O . ALA A 1 130 ? -8.968 8.403 16.325 1.00 91.44 130 ALA A O 1
ATOM 1041 N N . SER A 1 131 ? -8.161 6.301 16.423 1.00 89.00 131 SER A N 1
ATOM 1042 C CA . SER A 1 131 ? -7.802 6.207 15.005 1.00 89.00 131 SER A CA 1
ATOM 1043 C C . SER A 1 131 ? -8.994 6.022 14.062 1.00 89.00 131 SER A C 1
ATOM 1045 O O . SER A 1 131 ? -8.825 6.233 12.866 1.00 89.00 131 SER A O 1
ATOM 1047 N N . THR A 1 132 ? -10.183 5.684 14.570 1.00 90.31 132 THR A N 1
ATOM 1048 C CA . THR A 1 132 ? -11.435 5.558 13.793 1.00 90.31 132 THR A CA 1
ATOM 1049 C C . THR A 1 132 ? -12.347 6.779 13.892 1.00 90.31 132 THR A C 1
ATOM 1051 O O . THR A 1 132 ? -13.409 6.810 13.271 1.00 90.31 132 THR A O 1
ATOM 1054 N N . SER A 1 133 ? -11.945 7.810 14.644 1.00 91.25 133 SER A N 1
ATOM 1055 C CA . SER A 1 133 ? -12.694 9.066 14.708 1.00 91.25 133 SER A CA 1
ATOM 1056 C C . SER A 1 133 ? -12.823 9.714 13.323 1.00 91.25 133 SER A C 1
ATOM 1058 O O . SER A 1 133 ? -11.898 9.661 12.509 1.00 91.25 133 SER A O 1
ATOM 1060 N N . ALA A 1 134 ? -13.949 10.388 13.066 1.00 89.81 134 ALA A N 1
ATOM 1061 C CA . ALA A 1 134 ? -14.193 11.066 11.788 1.00 89.81 134 ALA A CA 1
ATOM 1062 C C . ALA A 1 134 ? -13.079 12.069 11.438 1.00 89.81 134 ALA A C 1
ATOM 1064 O O . ALA A 1 134 ? -12.655 12.157 10.289 1.00 89.81 134 ALA A O 1
ATOM 1065 N N . ALA A 1 135 ? -12.543 12.772 12.441 1.00 91.25 135 ALA A N 1
ATOM 1066 C CA . ALA A 1 135 ? -11.418 13.685 12.264 1.00 91.25 135 ALA A CA 1
ATOM 1067 C C . ALA A 1 135 ? -10.120 12.958 11.865 1.00 91.25 135 ALA A C 1
ATOM 1069 O O . ALA A 1 135 ? -9.391 13.447 11.001 1.00 91.25 135 ALA A O 1
ATOM 1070 N N . ALA A 1 136 ? -9.825 11.796 12.461 1.00 90.44 136 ALA A N 1
ATOM 1071 C CA . ALA A 1 136 ? -8.653 10.996 12.101 1.00 90.44 136 ALA A CA 1
ATOM 1072 C C . ALA A 1 136 ? -8.770 10.427 10.679 1.00 90.44 136 ALA A C 1
ATOM 1074 O O . ALA A 1 136 ? -7.821 10.539 9.904 1.00 90.44 136 ALA A O 1
ATOM 1075 N N . SER A 1 137 ? -9.945 9.903 10.323 1.00 89.69 137 SER A N 1
ATOM 1076 C CA . SER A 1 137 ? -10.245 9.408 8.976 1.00 89.69 137 SER A CA 1
ATOM 1077 C C . SER A 1 137 ? -10.124 10.518 7.924 1.00 89.69 137 SER A C 1
ATOM 1079 O O . SER A 1 137 ? -9.364 10.401 6.964 1.00 89.69 137 SER A O 1
ATOM 1081 N N . ALA A 1 138 ? -10.760 11.673 8.155 1.00 90.94 138 ALA A N 1
ATOM 1082 C CA . ALA A 1 138 ? -10.671 12.824 7.256 1.00 90.94 138 ALA A CA 1
ATOM 1083 C C . ALA A 1 138 ? -9.231 13.342 7.108 1.00 90.94 138 ALA A C 1
ATOM 1085 O O . ALA A 1 138 ? -8.802 13.709 6.013 1.00 90.94 138 ALA A O 1
ATOM 1086 N N . LYS A 1 139 ? -8.450 13.341 8.197 1.00 92.44 139 LYS A N 1
ATOM 1087 C CA . LYS A 1 139 ? -7.030 13.702 8.155 1.00 92.44 139 LYS A CA 1
ATOM 1088 C C . LYS A 1 139 ? -6.227 12.737 7.278 1.00 92.44 139 LYS A C 1
ATOM 1090 O O . LYS A 1 139 ? -5.375 13.214 6.530 1.00 92.44 139 LYS A O 1
ATOM 1095 N N . ARG A 1 140 ? -6.484 11.424 7.355 1.00 91.62 140 ARG A N 1
ATOM 1096 C CA . ARG A 1 140 ? -5.845 10.427 6.479 1.00 91.62 140 ARG A CA 1
ATOM 1097 C C . ARG A 1 140 ? -6.203 10.656 5.017 1.00 91.62 140 ARG A C 1
ATOM 1099 O O . ARG A 1 140 ? -5.290 10.811 4.216 1.00 91.62 140 ARG A O 1
ATOM 1106 N N . LYS A 1 141 ? -7.494 10.791 4.696 1.00 92.00 141 LYS A N 1
ATOM 1107 C CA . LYS A 1 141 ? -7.966 11.072 3.327 1.00 92.00 141 LYS A CA 1
ATOM 1108 C C . LYS A 1 141 ? -7.329 12.337 2.747 1.00 92.00 141 LYS A C 1
ATOM 1110 O O . LYS A 1 141 ? -6.813 12.319 1.638 1.00 92.00 141 LYS A O 1
ATOM 1115 N N . ARG A 1 142 ? -7.255 13.420 3.529 1.00 92.75 142 ARG A N 1
ATOM 1116 C CA . ARG A 1 142 ? -6.588 14.659 3.094 1.00 92.75 142 ARG A CA 1
ATOM 1117 C C . ARG A 1 142 ? -5.087 14.476 2.858 1.00 92.75 142 ARG A C 1
ATOM 1119 O O . ARG A 1 142 ? -4.549 15.059 1.925 1.00 92.75 142 ARG A O 1
ATOM 1126 N N . LYS A 1 143 ? -4.402 13.711 3.714 1.00 92.44 143 LYS A N 1
ATOM 1127 C CA . LYS A 1 143 ? -2.972 13.414 3.541 1.00 92.44 143 LYS A CA 1
ATOM 1128 C C . LYS A 1 143 ? -2.741 12.619 2.254 1.00 92.44 143 LYS A C 1
ATOM 1130 O O . LYS A 1 143 ? -1.883 13.009 1.477 1.00 92.44 143 LYS A O 1
ATOM 1135 N N . ALA A 1 144 ? -3.560 11.596 2.017 1.00 91.56 144 ALA A N 1
ATOM 1136 C CA . ALA A 1 144 ? -3.538 10.787 0.802 1.00 91.56 144 ALA A CA 1
ATOM 1137 C C . ALA A 1 144 ? -3.706 11.632 -0.459 1.00 91.56 144 ALA A C 1
ATOM 1139 O O . ALA A 1 144 ? -2.918 11.527 -1.386 1.00 91.56 144 ALA A O 1
ATOM 1140 N N . MET A 1 145 ? -4.715 12.506 -0.460 1.00 92.12 145 MET A N 1
ATOM 1141 C CA . MET A 1 145 ? -5.013 13.375 -1.594 1.00 92.12 145 MET A CA 1
ATOM 1142 C C . MET A 1 145 ? -3.856 14.334 -1.889 1.00 92.12 145 MET A C 1
ATOM 1144 O O . MET A 1 145 ? -3.489 14.510 -3.043 1.00 92.12 145 MET A O 1
ATOM 1148 N N . LYS A 1 146 ? -3.242 14.907 -0.846 1.00 94.81 146 LYS A N 1
ATOM 1149 C CA . LYS A 1 146 ? -2.067 15.776 -0.996 1.00 94.81 146 LYS A CA 1
ATOM 1150 C C . LYS A 1 146 ? -0.865 15.019 -1.566 1.00 94.81 146 LYS A C 1
ATOM 1152 O O . LYS A 1 146 ? -0.175 15.538 -2.429 1.00 94.81 146 LYS A O 1
ATOM 1157 N N . GLU A 1 147 ? -0.617 13.802 -1.087 1.00 92.50 147 GLU A N 1
ATOM 1158 C CA . GLU A 1 147 ? 0.473 12.954 -1.585 1.00 92.50 147 GLU A CA 1
ATOM 1159 C C . GLU A 1 147 ? 0.231 12.514 -3.038 1.00 92.50 147 GLU A C 1
ATOM 1161 O O . GLU A 1 147 ? 1.175 12.477 -3.822 1.00 92.50 147 GLU A O 1
ATOM 1166 N N . ALA A 1 148 ? -1.022 12.244 -3.418 1.00 91.44 148 ALA A N 1
ATOM 1167 C CA . ALA A 1 148 ? -1.399 11.952 -4.800 1.00 91.44 148 ALA A CA 1
ATOM 1168 C C . ALA A 1 148 ? -1.167 13.160 -5.725 1.00 91.44 148 ALA A C 1
ATOM 1170 O O . ALA A 1 148 ? -0.550 13.008 -6.773 1.00 91.44 148 ALA A O 1
ATOM 1171 N N . GLU A 1 149 ? -1.575 14.362 -5.308 1.00 94.38 149 GLU A N 1
ATOM 1172 C CA . GLU A 1 149 ? -1.342 15.604 -6.060 1.00 94.38 149 GLU A CA 1
ATOM 1173 C C . GLU A 1 149 ? 0.160 15.899 -6.230 1.00 94.38 149 GLU A C 1
ATOM 1175 O O . GLU A 1 149 ? 0.619 16.236 -7.321 1.00 94.38 149 GLU A O 1
ATOM 1180 N N . GLU A 1 150 ? 0.955 15.716 -5.171 1.00 94.94 150 GLU A N 1
ATOM 1181 C CA . GLU A 1 150 ? 2.414 15.872 -5.231 1.00 94.94 150 GLU A CA 1
ATOM 1182 C C . GLU A 1 150 ? 3.066 14.836 -6.164 1.00 94.94 150 GLU A C 1
ATOM 1184 O O . GLU A 1 150 ? 3.986 15.174 -6.913 1.00 94.94 150 GLU A O 1
ATOM 1189 N N . ALA A 1 151 ? 2.583 13.589 -6.160 1.00 92.00 151 ALA A N 1
ATOM 1190 C CA . ALA A 1 151 ? 3.068 12.539 -7.053 1.00 92.00 151 ALA A CA 1
ATOM 1191 C C . ALA A 1 151 ? 2.715 12.814 -8.524 1.00 92.00 151 ALA A C 1
ATOM 1193 O O . ALA A 1 151 ? 3.556 12.605 -9.400 1.00 92.00 151 ALA A O 1
ATOM 1194 N N . GLU A 1 152 ? 1.510 13.317 -8.803 1.00 92.62 152 GLU A N 1
ATOM 1195 C CA . GLU A 1 152 ? 1.096 13.728 -10.148 1.00 92.62 152 GLU A CA 1
ATOM 1196 C C . GLU A 1 152 ? 1.932 14.904 -10.663 1.00 92.62 152 GLU A C 1
ATOM 1198 O O . GLU A 1 152 ? 2.417 14.865 -11.796 1.00 92.62 152 GLU A O 1
ATOM 1203 N N . ALA A 1 153 ? 2.180 15.913 -9.823 1.00 94.19 153 ALA A N 1
ATOM 1204 C CA . ALA A 1 153 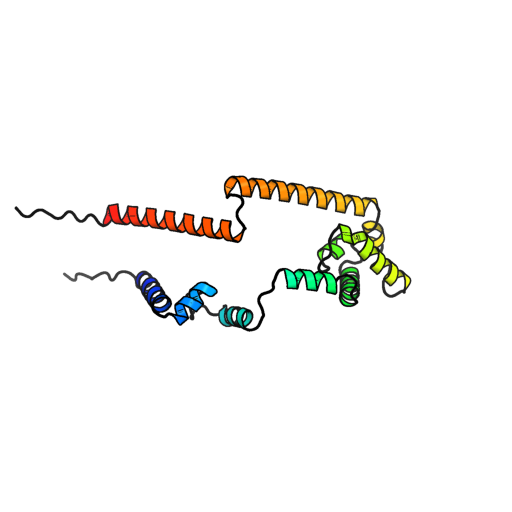? 3.032 17.045 -10.180 1.00 94.19 153 ALA A CA 1
ATOM 1205 C C . ALA A 1 153 ? 4.473 16.606 -10.495 1.00 94.19 153 ALA A C 1
ATOM 1207 O O . ALA A 1 153 ? 5.059 17.053 -11.484 1.00 94.19 153 ALA A O 1
ATOM 1208 N N . LEU A 1 154 ? 5.036 15.694 -9.693 1.00 91.88 154 LEU A N 1
ATOM 1209 C CA . LEU A 1 154 ? 6.367 15.134 -9.934 1.00 91.88 154 LEU A CA 1
ATOM 1210 C C . LEU A 1 154 ? 6.410 14.315 -11.232 1.00 91.88 154 LEU A C 1
ATOM 1212 O O . LEU A 1 154 ? 7.375 14.400 -11.991 1.00 91.88 154 LEU A O 1
ATOM 1216 N N . LEU A 1 155 ? 5.367 13.526 -11.500 1.00 88.94 155 LEU A N 1
ATOM 1217 C CA . LEU A 1 155 ? 5.261 12.749 -12.731 1.00 88.94 155 LEU A CA 1
ATOM 1218 C C . LEU A 1 155 ? 5.229 13.660 -13.961 1.00 88.94 155 LEU A C 1
ATOM 1220 O O . LEU A 1 155 ? 5.883 13.358 -14.957 1.00 88.94 155 LEU A O 1
ATOM 1224 N N . GLU A 1 156 ? 4.516 14.783 -13.889 1.00 90.00 156 GLU A N 1
ATOM 1225 C CA . GLU A 1 156 ? 4.476 15.759 -14.976 1.00 90.00 156 GLU A CA 1
ATOM 1226 C C . GLU A 1 156 ? 5.834 16.447 -15.182 1.00 90.00 156 GLU A C 1
ATOM 1228 O O . GLU A 1 156 ? 6.277 16.616 -16.318 1.00 90.00 156 GLU A O 1
ATOM 1233 N N . GLU A 1 157 ? 6.562 16.752 -14.103 1.00 91.00 157 GLU A N 1
ATOM 1234 C CA . GLU A 1 157 ? 7.935 17.263 -14.198 1.00 91.00 157 GLU A CA 1
ATOM 1235 C C . GLU A 1 157 ? 8.876 16.254 -14.882 1.00 91.00 157 GLU A C 1
ATOM 1237 O O . GLU A 1 157 ? 9.692 16.631 -15.730 1.00 91.00 157 GLU A O 1
ATOM 1242 N N . ILE A 1 158 ? 8.750 14.965 -14.549 1.00 86.56 158 ILE A N 1
ATOM 1243 C CA . ILE A 1 158 ? 9.514 13.888 -15.193 1.00 86.56 158 ILE A CA 1
ATOM 1244 C C . ILE A 1 158 ? 9.153 13.801 -16.677 1.00 86.56 158 ILE A C 1
ATOM 1246 O O . ILE A 1 158 ? 10.052 13.778 -17.516 1.00 86.56 158 ILE A O 1
ATOM 1250 N N . ARG A 1 159 ? 7.861 13.823 -17.026 1.00 87.75 159 ARG A N 1
ATOM 1251 C CA . ARG A 1 159 ? 7.400 13.784 -18.425 1.00 87.75 159 ARG A CA 1
ATOM 1252 C C . ARG A 1 159 ? 7.889 14.978 -19.237 1.00 87.75 159 ARG A C 1
ATOM 1254 O O . ARG A 1 159 ? 8.260 14.809 -20.395 1.00 87.75 159 ARG A O 1
ATOM 1261 N N . ALA A 1 160 ? 7.935 16.166 -18.639 1.00 88.31 160 ALA A N 1
ATOM 1262 C CA . ALA A 1 160 ? 8.455 17.361 -19.294 1.00 88.31 160 ALA A CA 1
ATOM 1263 C C . ALA A 1 160 ? 9.965 17.263 -19.587 1.00 88.31 160 ALA A C 1
ATOM 1265 O O . ALA A 1 160 ? 10.428 17.790 -20.598 1.00 88.31 160 ALA A O 1
ATOM 1266 N N . LYS A 1 161 ? 10.737 16.590 -18.721 1.00 86.06 161 LYS A N 1
ATOM 1267 C CA . LYS A 1 161 ? 12.194 16.424 -18.872 1.00 86.06 161 LYS A CA 1
ATOM 1268 C C . LYS A 1 161 ? 12.588 15.234 -19.747 1.00 86.06 161 LYS A C 1
ATOM 1270 O O . LYS A 1 161 ? 13.567 15.324 -20.480 1.00 86.06 161 LYS A O 1
ATOM 1275 N N . GLU A 1 162 ? 11.862 14.126 -19.640 1.00 80.50 162 GLU A N 1
ATOM 1276 C CA . GLU A 1 162 ? 12.265 12.817 -20.178 1.00 80.50 162 GLU A CA 1
ATOM 1277 C C . GLU A 1 162 ? 11.289 12.267 -21.229 1.00 80.50 162 GLU A C 1
ATOM 1279 O O . GLU A 1 162 ? 11.517 11.202 -21.796 1.00 80.50 162 GLU A O 1
ATOM 1284 N N . GLY A 1 163 ? 10.221 13.007 -21.532 1.00 80.38 163 GLY A N 1
ATOM 1285 C CA . GLY A 1 163 ? 9.168 12.595 -22.453 1.00 80.38 163 GLY A CA 1
ATOM 1286 C C . GLY A 1 163 ? 8.105 11.709 -21.795 1.00 80.38 163 GLY A C 1
ATOM 1287 O O . GLY A 1 163 ? 8.265 11.191 -20.693 1.00 80.38 163 GLY A O 1
ATOM 1288 N N . ALA A 1 164 ? 6.983 11.516 -22.490 1.00 78.88 164 ALA A N 1
ATOM 1289 C CA . ALA A 1 164 ? 5.828 10.759 -21.993 1.00 78.88 164 ALA A CA 1
ATOM 1290 C C . ALA A 1 164 ? 5.944 9.229 -22.188 1.00 78.88 164 ALA A C 1
ATOM 1292 O O . ALA A 1 164 ? 4.928 8.545 -22.312 1.00 78.88 164 ALA A O 1
ATOM 1293 N N . GLY A 1 165 ? 7.167 8.695 -22.273 1.00 79.00 165 GLY A N 1
ATOM 1294 C CA . GLY A 1 165 ? 7.405 7.260 -22.450 1.00 79.00 165 GLY A CA 1
ATOM 1295 C C . GLY A 1 165 ? 7.072 6.440 -21.200 1.00 79.00 165 GLY A C 1
ATOM 1296 O O . GLY A 1 165 ? 6.973 6.980 -20.097 1.00 79.00 165 GLY A O 1
ATOM 1297 N N . SER A 1 166 ? 6.920 5.122 -21.361 1.00 83.62 166 SER A N 1
ATOM 1298 C CA . SER A 1 166 ? 6.846 4.205 -20.216 1.00 83.62 166 SER A CA 1
ATOM 1299 C C . SER A 1 166 ? 8.129 4.285 -19.381 1.00 83.62 166 SER A C 1
ATOM 1301 O O . SER A 1 166 ? 9.183 4.701 -19.872 1.00 83.62 166 SER A O 1
ATOM 1303 N N . LEU A 1 167 ? 8.074 3.863 -18.116 1.00 79.56 167 LEU A N 1
ATOM 1304 C CA . LEU A 1 167 ? 9.265 3.851 -17.266 1.00 79.56 167 LEU A CA 1
ATOM 1305 C C . LEU A 1 167 ? 10.392 3.017 -17.896 1.00 79.56 167 LEU A C 1
ATOM 1307 O O . LEU A 1 167 ? 11.551 3.431 -17.851 1.00 79.56 167 LEU A O 1
ATOM 1311 N N . GLU A 1 168 ? 10.064 1.886 -18.534 1.00 80.12 168 GLU A N 1
ATOM 1312 C CA . GLU A 1 168 ? 11.058 1.088 -19.256 1.00 80.12 168 GLU A CA 1
ATOM 1313 C C . GLU A 1 168 ? 11.691 1.885 -20.398 1.00 80.12 168 GLU A C 1
ATOM 1315 O O . GLU A 1 168 ? 12.912 1.867 -20.550 1.00 80.12 168 GLU A O 1
ATOM 1320 N N . GLN A 1 169 ? 10.887 2.627 -21.165 1.00 84.06 169 GLN A N 1
ATOM 1321 C CA . GLN A 1 169 ? 11.381 3.464 -22.259 1.00 84.06 169 GLN A CA 1
ATOM 1322 C C . GLN A 1 169 ? 12.302 4.574 -21.749 1.00 84.06 169 GLN A C 1
ATOM 1324 O O . GLN A 1 169 ? 13.368 4.788 -22.321 1.00 84.06 169 GLN A O 1
ATOM 1329 N N . ILE A 1 170 ? 11.940 5.240 -20.650 1.00 85.19 170 ILE A N 1
ATOM 1330 C CA . ILE A 1 170 ? 12.763 6.283 -20.023 1.00 85.19 170 ILE A CA 1
ATOM 1331 C C . ILE A 1 170 ? 14.100 5.698 -19.537 1.00 85.19 170 ILE A C 1
ATOM 1333 O O . ILE A 1 170 ? 15.165 6.278 -19.765 1.00 85.19 170 ILE A O 1
ATOM 1337 N N . ILE A 1 171 ? 14.080 4.525 -18.896 1.00 85.38 171 ILE A N 1
ATOM 1338 C CA . ILE A 1 171 ? 15.302 3.844 -18.439 1.00 85.38 171 ILE A CA 1
ATOM 1339 C C . ILE A 1 171 ? 16.184 3.451 -19.631 1.00 85.38 171 ILE A C 1
ATOM 1341 O O . ILE A 1 171 ? 17.391 3.697 -19.593 1.00 85.38 171 ILE A O 1
ATOM 1345 N N . GLN A 1 172 ? 15.599 2.894 -20.693 1.00 84.56 172 GLN A N 1
ATOM 1346 C CA . GLN A 1 172 ? 16.325 2.543 -21.916 1.00 84.56 172 GLN A CA 1
ATOM 1347 C C . GLN A 1 172 ? 16.939 3.779 -22.579 1.00 84.56 172 GLN A C 1
ATOM 1349 O O . GLN A 1 172 ? 18.116 3.759 -22.931 1.00 84.56 172 GLN A O 1
ATOM 1354 N N . GLN A 1 173 ? 16.198 4.886 -22.682 1.00 84.94 173 GLN A N 1
ATOM 1355 C CA . GLN A 1 173 ? 16.727 6.147 -23.206 1.00 84.94 173 GLN A CA 1
ATOM 1356 C C . GLN A 1 173 ? 17.916 6.654 -22.384 1.00 84.94 173 GLN A C 1
ATOM 1358 O O . GLN A 1 173 ? 18.931 7.046 -22.957 1.00 84.94 173 GLN A O 1
ATOM 1363 N N . ARG A 1 174 ? 17.845 6.589 -21.048 1.00 84.62 174 ARG A N 1
ATOM 1364 C CA . ARG A 1 174 ? 18.973 6.959 -20.174 1.00 84.62 174 ARG A CA 1
ATOM 1365 C C . ARG A 1 174 ? 20.190 6.061 -20.388 1.00 84.62 174 ARG A C 1
ATOM 1367 O O . ARG A 1 174 ? 21.315 6.551 -20.345 1.00 84.62 174 ARG A O 1
ATOM 1374 N N . GLN A 1 175 ? 19.990 4.760 -20.587 1.00 85.38 175 GLN A N 1
ATOM 1375 C CA . GLN A 1 175 ? 21.084 3.829 -20.876 1.00 85.38 175 GLN A CA 1
ATOM 1376 C C . GLN A 1 175 ? 21.731 4.135 -22.231 1.00 85.38 175 GLN A C 1
ATOM 1378 O O . GLN A 1 175 ? 22.955 4.224 -22.299 1.00 85.38 175 GLN A O 1
ATOM 1383 N N . LEU A 1 176 ? 20.920 4.382 -23.264 1.00 84.00 176 LEU A N 1
ATOM 1384 C CA . LEU A 1 176 ? 21.388 4.745 -24.604 1.00 84.00 176 LEU A CA 1
ATOM 1385 C C . LEU A 1 176 ? 22.150 6.077 -24.617 1.00 84.00 176 LEU A C 1
ATOM 1387 O O . LEU A 1 176 ? 23.209 6.169 -25.233 1.00 84.00 176 LEU A O 1
ATOM 1391 N N . ALA A 1 177 ? 21.656 7.091 -23.901 1.00 84.75 177 ALA A N 1
ATOM 1392 C CA . ALA A 1 177 ? 22.340 8.378 -23.778 1.00 84.75 177 ALA A CA 1
ATOM 1393 C C . ALA A 1 177 ? 23.720 8.224 -23.110 1.00 84.75 177 ALA A C 1
ATOM 1395 O O . ALA A 1 177 ? 24.719 8.759 -23.586 1.00 84.75 177 ALA A O 1
ATOM 1396 N N . ARG A 1 178 ? 23.807 7.411 -22.047 1.00 84.50 178 ARG A N 1
ATOM 1397 C CA . ARG A 1 178 ? 25.086 7.114 -21.380 1.00 84.50 178 ARG A CA 1
ATOM 1398 C C . ARG A 1 178 ? 26.054 6.353 -22.285 1.00 84.50 178 ARG A C 1
ATOM 1400 O O . ARG A 1 178 ? 27.251 6.619 -22.218 1.00 84.50 178 ARG A O 1
ATOM 1407 N N . SER A 1 179 ? 25.571 5.417 -23.109 1.00 82.38 179 SER A N 1
ATOM 1408 C CA . SER A 1 179 ? 26.438 4.721 -24.066 1.00 82.38 179 SER A CA 1
ATOM 1409 C C . SER A 1 179 ? 26.936 5.658 -25.162 1.00 82.38 179 SER A C 1
ATOM 1411 O O . SER A 1 179 ? 28.126 5.642 -25.449 1.00 82.38 179 SER A O 1
ATOM 1413 N N . SER A 1 180 ? 26.084 6.537 -25.705 1.00 82.31 180 SER A N 1
ATOM 1414 C CA . SER A 1 180 ? 26.524 7.502 -26.720 1.00 82.31 180 SER A CA 1
ATOM 1415 C C . SER A 1 180 ? 27.550 8.499 -26.179 1.00 82.31 180 SER A C 1
ATOM 1417 O O . SER A 1 180 ? 28.494 8.851 -26.883 1.00 82.31 180 SER A O 1
ATOM 1419 N N . ASP A 1 181 ? 27.410 8.922 -24.919 1.00 83.94 181 ASP A N 1
ATOM 1420 C CA . ASP A 1 181 ? 28.396 9.789 -24.263 1.00 83.94 181 ASP A CA 1
ATOM 1421 C C . ASP A 1 181 ? 29.740 9.068 -24.063 1.00 83.94 181 ASP A C 1
ATOM 1423 O O . ASP A 1 181 ? 30.808 9.664 -24.235 1.00 83.94 181 ASP A O 1
ATOM 1427 N N . ALA A 1 182 ? 29.704 7.772 -23.730 1.00 85.38 182 ALA A N 1
ATOM 1428 C CA . ALA A 1 182 ? 30.901 6.943 -23.622 1.00 85.38 182 ALA A CA 1
ATOM 1429 C C . ALA A 1 182 ? 31.581 6.745 -24.986 1.00 85.38 182 ALA A C 1
ATOM 1431 O O . ALA A 1 182 ? 32.803 6.879 -25.071 1.00 85.38 182 ALA A O 1
ATOM 1432 N N . ASP A 1 183 ? 30.810 6.505 -26.049 1.00 85.31 183 ASP A N 1
ATOM 1433 C CA . ASP A 1 183 ? 31.326 6.392 -27.416 1.00 85.31 183 ASP A CA 1
ATOM 1434 C C . ASP A 1 183 ? 31.998 7.699 -27.855 1.00 85.31 183 ASP A C 1
ATOM 1436 O O . ASP A 1 183 ? 33.139 7.684 -28.314 1.00 85.31 183 ASP A O 1
ATOM 1440 N N . ALA A 1 184 ? 31.365 8.850 -27.603 1.00 89.44 184 ALA A N 1
ATOM 1441 C CA . ALA A 1 184 ? 31.953 10.158 -27.888 1.00 89.44 184 ALA A CA 1
ATOM 1442 C C . ALA A 1 184 ? 33.262 10.402 -27.106 1.00 89.44 184 ALA A C 1
ATOM 1444 O O . ALA A 1 184 ? 34.221 10.983 -27.629 1.00 89.44 184 ALA A O 1
ATOM 1445 N N . PHE A 1 185 ? 33.342 9.937 -25.855 1.00 89.31 185 PHE A N 1
ATOM 1446 C CA . PHE A 1 185 ? 34.569 9.995 -25.060 1.00 89.31 185 PHE A CA 1
ATOM 1447 C C . PHE A 1 185 ? 35.673 9.095 -25.635 1.00 89.31 185 PHE A C 1
ATOM 1449 O O . PHE A 1 185 ? 36.818 9.545 -25.771 1.00 89.31 185 PHE A O 1
ATOM 1456 N N . VAL A 1 186 ? 35.346 7.860 -26.021 1.00 90.75 186 VAL A N 1
ATOM 1457 C CA . VAL A 1 186 ? 36.284 6.929 -26.666 1.00 90.75 186 VAL A CA 1
ATOM 1458 C C . VAL A 1 186 ? 36.764 7.479 -28.010 1.00 90.75 186 VAL A C 1
ATOM 1460 O O . VAL A 1 186 ? 37.968 7.455 -28.272 1.00 90.75 186 VAL A O 1
ATOM 1463 N N . ASP A 1 187 ? 35.883 8.066 -28.815 1.00 90.31 187 ASP A N 1
ATOM 1464 C CA . ASP A 1 187 ? 36.243 8.727 -30.071 1.00 90.31 187 ASP A CA 1
ATOM 1465 C C . ASP A 1 187 ? 37.218 9.888 -29.839 1.00 90.31 187 ASP A C 1
ATOM 1467 O O . ASP A 1 187 ? 38.204 10.044 -30.566 1.00 90.31 187 ASP A O 1
ATOM 1471 N N . SER A 1 188 ? 37.015 10.673 -28.776 1.00 90.12 188 SER A N 1
ATOM 1472 C CA . SER A 1 188 ? 37.936 11.754 -28.406 1.00 90.12 188 SER A CA 1
ATOM 1473 C C . SER A 1 188 ? 39.331 11.236 -28.014 1.00 90.12 188 SER A C 1
ATOM 1475 O O . SER A 1 188 ? 40.354 11.828 -28.383 1.00 90.12 188 SER A O 1
ATOM 1477 N N . LEU A 1 189 ? 39.398 10.092 -27.322 1.00 85.88 189 LEU A N 1
ATOM 1478 C CA . LEU A 1 189 ? 40.646 9.399 -26.995 1.00 85.88 189 LEU A CA 1
ATOM 1479 C C . LEU A 1 189 ? 41.314 8.849 -28.260 1.00 85.88 189 LEU A C 1
ATOM 1481 O O . LEU A 1 189 ? 42.517 9.049 -28.460 1.00 85.88 189 LEU A O 1
ATOM 1485 N N . ALA A 1 190 ? 40.541 8.212 -29.140 1.00 88.06 190 ALA A N 1
ATOM 1486 C CA . ALA A 1 190 ? 41.018 7.684 -30.411 1.00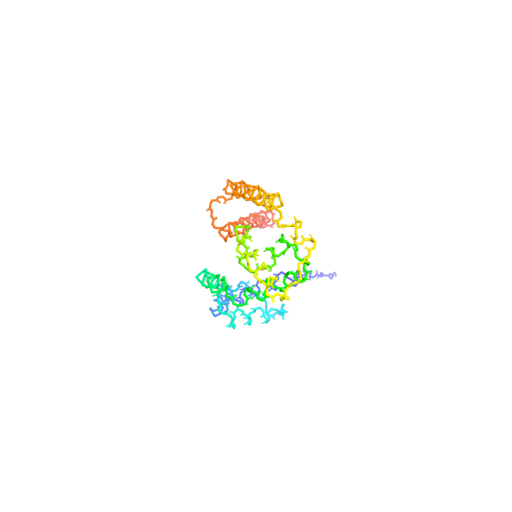 88.06 190 ALA A CA 1
ATOM 1487 C C . ALA A 1 190 ? 41.586 8.800 -31.302 1.00 88.06 190 ALA A C 1
ATOM 1489 O O . ALA A 1 190 ? 42.672 8.646 -31.861 1.00 88.06 190 ALA A O 1
ATOM 1490 N N . ALA A 1 191 ? 40.935 9.962 -31.365 1.00 89.50 191 ALA A N 1
ATOM 1491 C CA . ALA A 1 191 ? 41.434 11.121 -32.101 1.00 89.50 191 ALA A CA 1
ATOM 1492 C C . ALA A 1 191 ? 42.755 11.659 -31.521 1.00 89.50 191 ALA A C 1
ATOM 1494 O O . ALA A 1 191 ? 43.683 11.985 -32.266 1.00 89.50 191 ALA A O 1
ATOM 1495 N N . LYS A 1 192 ? 42.873 11.721 -30.188 1.00 88.38 192 LYS A N 1
ATOM 1496 C CA . LYS A 1 192 ? 44.051 12.272 -29.500 1.00 88.38 192 LYS A CA 1
ATOM 1497 C C . LYS A 1 192 ? 45.272 11.348 -29.547 1.00 88.38 192 LYS A C 1
ATOM 1499 O O . LYS A 1 192 ? 46.394 11.835 -29.681 1.00 88.38 192 LYS A O 1
ATOM 1504 N N . TYR A 1 193 ? 45.070 10.035 -29.440 1.00 84.62 193 TYR A N 1
ATOM 1505 C CA . TYR A 1 193 ? 46.156 9.053 -29.313 1.00 84.62 193 TYR A CA 1
ATOM 1506 C C . TYR A 1 193 ? 46.343 8.154 -30.550 1.00 84.62 193 TYR A C 1
ATOM 1508 O O . TYR A 1 193 ? 47.425 7.595 -30.738 1.00 84.62 193 TYR A O 1
ATOM 1516 N N . GLY A 1 194 ? 45.342 8.038 -31.428 1.00 72.94 194 GLY A N 1
ATOM 1517 C CA . GLY A 1 194 ? 45.386 7.220 -32.649 1.00 72.94 194 GLY A CA 1
ATOM 1518 C C . GLY A 1 194 ? 46.140 7.862 -33.819 1.00 72.94 194 GLY A C 1
ATOM 1519 O O . GLY A 1 194 ? 46.601 7.162 -34.724 1.00 72.94 194 GLY A O 1
ATOM 1520 N N . ALA A 1 195 ? 46.357 9.180 -33.796 1.00 62.91 195 ALA A N 1
ATOM 1521 C CA . ALA A 1 195 ? 47.098 9.894 -34.833 1.00 62.91 195 ALA A CA 1
ATOM 1522 C C . ALA A 1 195 ? 48.629 9.745 -34.677 1.00 62.91 195 ALA A C 1
ATOM 1524 O O . ALA A 1 195 ? 49.354 10.709 -34.420 1.00 62.91 195 ALA A O 1
ATOM 1525 N N . LYS A 1 196 ? 49.178 8.543 -34.902 1.00 59.12 196 LYS A N 1
ATOM 1526 C CA . LYS A 1 196 ? 50.611 8.416 -35.218 1.00 59.12 196 LYS A CA 1
ATOM 1527 C C . LYS A 1 196 ? 50.851 9.006 -36.610 1.00 59.12 196 LYS A C 1
ATOM 1529 O O . LYS A 1 196 ? 50.573 8.360 -37.618 1.00 59.12 196 LYS A O 1
ATOM 1534 N N . LYS A 1 197 ? 51.383 10.238 -36.660 1.00 55.47 197 LYS A N 1
ATOM 1535 C CA . LYS A 1 197 ? 51.928 10.889 -37.868 1.00 55.47 197 LYS A CA 1
ATOM 1536 C C . LYS A 1 197 ? 52.687 9.862 -38.718 1.00 55.47 197 LYS A C 1
ATOM 1538 O O . LYS A 1 197 ? 53.790 9.452 -38.353 1.00 55.47 197 LYS A O 1
ATOM 1543 N N . LYS A 1 198 ? 52.137 9.486 -39.878 1.00 53.97 198 LYS A N 1
ATOM 1544 C CA . LYS A 1 198 ? 52.925 8.841 -40.933 1.00 53.97 198 LYS A CA 1
ATOM 1545 C C . 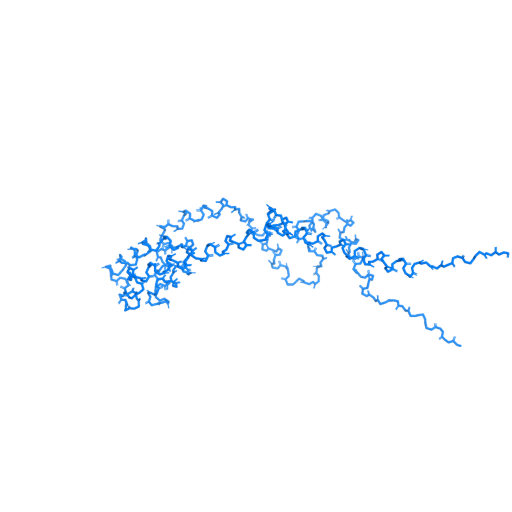LYS A 1 198 ? 53.980 9.856 -41.376 1.00 53.97 198 LYS A C 1
ATOM 1547 O O . LYS A 1 198 ? 53.668 10.828 -42.057 1.00 53.97 198 LYS A O 1
ATOM 1552 N N . ARG A 1 199 ? 55.227 9.665 -40.935 1.00 49.44 199 ARG A N 1
ATOM 1553 C CA . ARG A 1 199 ? 56.398 10.363 -41.480 1.00 49.44 199 ARG A CA 1
ATOM 1554 C C . ARG A 1 199 ? 56.458 10.030 -42.973 1.00 49.44 199 ARG A C 1
ATOM 1556 O O . ARG A 1 199 ? 56.742 8.890 -43.330 1.00 49.44 199 ARG A O 1
ATOM 1563 N N . ALA A 1 200 ? 56.156 11.007 -43.825 1.00 51.81 200 ALA A N 1
ATOM 1564 C CA . ALA A 1 200 ? 56.409 10.906 -45.254 1.00 51.81 200 ALA A CA 1
ATOM 1565 C C . ALA A 1 200 ? 57.923 10.746 -45.457 1.00 51.81 200 ALA A C 1
ATOM 1567 O O . ALA A 1 200 ? 58.706 11.593 -45.024 1.00 51.81 200 ALA A O 1
ATOM 1568 N N . LYS A 1 201 ? 58.331 9.615 -46.037 1.00 42.03 201 LYS A N 1
ATOM 1569 C CA . LYS A 1 201 ? 59.722 9.337 -46.394 1.00 42.03 201 LYS A CA 1
ATOM 1570 C C . LYS A 1 201 ? 59.979 10.034 -47.733 1.00 42.03 201 LYS A C 1
ATOM 1572 O O . LYS A 1 201 ? 59.316 9.702 -48.712 1.00 42.03 201 LYS A O 1
ATOM 1577 N N . LYS A 1 202 ? 60.844 11.048 -47.714 1.00 38.72 202 LYS A N 1
ATOM 1578 C CA . LYS A 1 202 ? 61.394 11.700 -48.906 1.00 38.72 202 LYS A CA 1
ATOM 1579 C C . LYS A 1 202 ? 62.608 10.914 -49.386 1.00 38.72 202 LYS A C 1
ATOM 1581 O O . LYS A 1 202 ? 63.289 10.338 -48.503 1.00 38.72 202 LYS A O 1
#

Sequence (202 aa):
MNIQSVRPGGSETEGTIKAYEILSDKERRALYDESGIIDKENLSSDSINLFQRVFKKVTVEDIEKFHNQYKGSEEEESDIVTAYNSWKGDMSKIIDSVYCATIDDEDRIRGIIDRNISSGLLKKTARYQASTSAAASAKRKRKAMKEAEEAEALLEEIRAKEGAGSLEQIIQQRQLARSSDADAFVDSLAAKYGAKKKRAKK

pLDDT: mean 81.79, std 15.89, range [35.53, 96.38]

Organism: Parelaphostrongylus tenuis (NCBI:txid148309)